Protein AF-A0A830FS09-F1 (afdb_monomer_lite)

pLDDT: mean 76.32, std 16.01, range [28.2, 95.38]

Sequence (200 aa):
MAQLFRLFLLKELHGWTHETALFTYLTHHVELCEQLGLETVPDQSTLWRTWHERFSTKLRETIQAAARMILIKAQDAGVAVPREPERQLPFHDDEQEESNPDNQAILDEAASITDHIGHVVFPAFSLNRGDSCEIHENAYWDLQTYLGLRERLAANEGARSFVYESNRDQTPLGHAHRDQIRDLSIEQIREMYRQAVLDC

Foldseek 3Di:
DQLLLVLVLVCLLQPPPALVVSLVVCVVCVVVCVVSVHPDRDDRVRNCCCVPPVDDPVSNLVSNVVSVVVVVVCVLVVHQGNYPVRDPPPPPPDDDDDPDPRVVVVVVVLVVVCVVLCVLQVVLDDLPDDPPDPDDPVLLVVLVSQQVVDPDDQQQRSQSVCVVVDPDPDHDHSVRSCVSVVPDDPVSVVRSVVRSVVVD

Radius of gyration: 21.14 Å; chains: 1; bounding box: 52×26×55 Å

Structure (mmCIF, N/CA/C/O backbone):
data_AF-A0A830FS09-F1
#
_entry.id   AF-A0A830FS09-F1
#
loop_
_atom_site.group_PDB
_atom_site.id
_atom_site.type_symbol
_atom_site.label_atom_id
_atom_site.label_alt_id
_atom_site.label_comp_id
_atom_site.label_asym_id
_atom_site.label_entity_id
_atom_site.label_seq_id
_atom_site.pdbx_PDB_ins_code
_atom_site.Cartn_x
_atom_site.Cartn_y
_atom_site.Cartn_z
_atom_site.occupancy
_atom_site.B_iso_or_equiv
_atom_site.auth_seq_id
_atom_site.auth_comp_id
_atom_site.auth_asym_id
_atom_site.auth_atom_id
_atom_site.pdbx_PDB_model_num
ATOM 1 N N . MET A 1 1 ? -12.409 -5.372 23.686 1.00 71.31 1 MET A N 1
ATOM 2 C CA . MET A 1 1 ? -11.407 -5.562 22.605 1.00 71.31 1 MET A CA 1
ATOM 3 C C . MET A 1 1 ? -12.063 -5.674 21.231 1.00 71.31 1 MET A C 1
ATOM 5 O O . MET A 1 1 ? -11.801 -4.812 20.408 1.00 71.31 1 MET A O 1
ATOM 9 N N . ALA A 1 2 ? -12.951 -6.648 20.984 1.00 83.19 2 ALA A N 1
ATOM 10 C CA . ALA A 1 2 ? -13.593 -6.824 19.670 1.00 83.19 2 ALA A CA 1
ATOM 11 C C . ALA A 1 2 ? -14.395 -5.596 19.179 1.00 83.19 2 ALA A C 1
ATOM 13 O O . ALA A 1 2 ? -14.324 -5.248 18.007 1.00 83.19 2 ALA A O 1
ATOM 14 N N . GLN A 1 3 ? -15.100 -4.900 20.075 1.00 87.50 3 GLN A N 1
ATOM 15 C CA . GLN A 1 3 ? -15.869 -3.690 19.743 1.00 87.50 3 GLN A CA 1
ATOM 16 C C . GLN A 1 3 ? -14.964 -2.543 19.269 1.00 87.50 3 GLN A C 1
ATOM 18 O O . GLN A 1 3 ? -15.202 -1.951 18.223 1.00 87.50 3 GLN A O 1
ATOM 23 N N . LEU A 1 4 ? -13.870 -2.286 19.998 1.00 87.38 4 LEU A N 1
ATOM 24 C CA . LEU A 1 4 ? -12.871 -1.278 19.627 1.00 87.38 4 LEU A CA 1
ATOM 25 C C . LEU A 1 4 ? -12.195 -1.635 18.298 1.00 87.38 4 LEU A C 1
ATOM 27 O O . LEU A 1 4 ? -11.998 -0.762 17.465 1.00 87.38 4 LEU A O 1
ATOM 31 N N . PHE A 1 5 ? -11.896 -2.915 18.058 1.00 89.19 5 PHE A N 1
ATOM 32 C CA . PHE A 1 5 ? -11.387 -3.357 16.757 1.00 89.19 5 PHE A CA 1
ATOM 33 C C . PHE A 1 5 ? -12.354 -2.997 15.619 1.00 89.19 5 PHE A C 1
ATOM 35 O O . PHE A 1 5 ? -11.927 -2.398 14.639 1.00 89.19 5 PHE A O 1
ATOM 42 N N . ARG A 1 6 ? -13.653 -3.298 15.761 1.00 91.00 6 ARG A N 1
ATOM 43 C CA . ARG A 1 6 ? -14.669 -2.973 14.743 1.00 91.00 6 ARG A CA 1
ATOM 44 C C . ARG A 1 6 ? -14.838 -1.465 14.535 1.00 91.00 6 ARG A C 1
ATOM 46 O O . ARG A 1 6 ? -14.972 -1.029 13.400 1.00 91.00 6 ARG A O 1
ATOM 53 N N . LEU A 1 7 ? -14.770 -0.675 15.607 1.00 91.25 7 LEU A N 1
ATOM 54 C CA . LEU A 1 7 ? -14.794 0.792 15.554 1.00 91.25 7 LEU A CA 1
ATOM 55 C C . LEU A 1 7 ? -13.649 1.361 14.714 1.00 91.25 7 LEU A C 1
ATOM 57 O O . LEU A 1 7 ? -13.860 2.192 13.834 1.00 91.25 7 LEU A O 1
ATOM 61 N N . PHE A 1 8 ? -12.428 0.901 14.975 1.00 91.50 8 PHE A N 1
ATOM 62 C CA . PHE A 1 8 ? -11.271 1.359 14.215 1.00 91.50 8 PHE A CA 1
ATOM 63 C C . PHE A 1 8 ? -11.226 0.760 12.808 1.00 91.50 8 PHE A C 1
ATOM 65 O O . PHE A 1 8 ? -10.739 1.420 11.900 1.00 91.50 8 PHE A O 1
ATOM 72 N N . LEU A 1 9 ? -11.800 -0.426 12.591 1.00 91.12 9 LEU A N 1
ATOM 73 C CA . LEU A 1 9 ? -12.013 -0.961 11.247 1.00 91.12 9 LEU A CA 1
ATOM 74 C C . LEU A 1 9 ? -12.951 -0.055 10.441 1.00 91.12 9 LEU A C 1
ATOM 76 O O . LEU A 1 9 ? -12.611 0.308 9.324 1.00 91.12 9 LEU A O 1
ATOM 80 N N . LEU A 1 10 ? -14.072 0.377 11.026 1.00 90.62 10 LEU A N 1
ATOM 81 C CA . LEU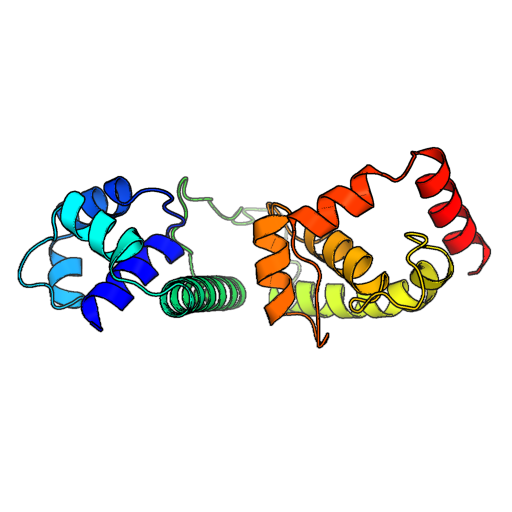 A 1 10 ? -14.992 1.336 10.410 1.00 90.62 10 LEU A CA 1
ATOM 82 C C . LEU A 1 10 ? -14.282 2.651 10.056 1.00 90.62 10 LEU A C 1
ATOM 84 O O . LEU A 1 10 ? -14.391 3.122 8.929 1.00 90.62 10 LEU A O 1
ATOM 88 N N . LYS A 1 11 ? -13.491 3.207 10.983 1.00 88.38 11 LYS A N 1
ATOM 89 C CA . LYS A 1 11 ? -12.688 4.414 10.722 1.00 88.38 11 LYS A CA 1
ATOM 90 C C . LYS A 1 11 ? -11.784 4.255 9.499 1.00 88.38 11 LYS A C 1
ATOM 92 O O . LYS A 1 11 ? -11.717 5.161 8.672 1.00 88.38 11 LYS A O 1
ATOM 97 N N . GLU A 1 12 ? -11.089 3.124 9.390 1.00 85.44 12 GLU A N 1
ATOM 98 C CA . GLU A 1 12 ? -10.202 2.857 8.256 1.00 85.44 12 GLU A CA 1
ATOM 99 C C . GLU A 1 12 ? -10.982 2.573 6.957 1.00 85.44 12 GLU A C 1
ATOM 101 O O . GLU A 1 12 ? -10.526 2.984 5.892 1.00 85.44 12 GLU A O 1
ATOM 106 N N . LEU A 1 13 ? -12.170 1.952 7.019 1.00 82.81 13 LEU A N 1
ATOM 107 C CA . LEU A 1 13 ? -13.045 1.747 5.853 1.00 82.81 13 LEU A CA 1
ATOM 108 C C . LEU A 1 13 ? -13.507 3.075 5.241 1.00 82.81 13 LEU A C 1
ATOM 110 O O . LEU A 1 13 ? -13.455 3.233 4.025 1.00 82.81 13 LEU A O 1
ATOM 114 N N . HIS A 1 14 ? -13.886 4.037 6.085 1.00 80.00 14 HIS A N 1
ATOM 115 C CA . HIS A 1 14 ? -14.278 5.380 5.651 1.00 80.00 14 HIS A CA 1
ATOM 116 C C . HIS A 1 14 ? -13.087 6.285 5.285 1.00 80.00 14 HIS A C 1
ATOM 118 O O . HIS A 1 14 ? -13.279 7.409 4.822 1.00 80.00 14 HIS A O 1
ATOM 124 N N . GLY A 1 15 ? -11.849 5.825 5.501 1.00 74.50 15 GLY A N 1
ATOM 125 C CA . GLY A 1 15 ? -10.644 6.613 5.239 1.00 74.50 15 GLY A CA 1
ATOM 126 C C . GLY A 1 15 ? -10.479 7.821 6.166 1.00 74.50 15 GLY A C 1
ATOM 127 O O . GLY A 1 15 ? -9.825 8.796 5.799 1.00 74.50 15 GLY A O 1
ATOM 128 N N . TRP A 1 16 ? -11.068 7.798 7.364 1.00 80.94 16 TRP A N 1
ATOM 129 C CA . TRP A 1 16 ? -10.990 8.933 8.279 1.00 80.94 16 TRP A CA 1
ATOM 130 C C . TRP A 1 16 ? -9.618 9.044 8.938 1.00 80.94 16 TRP A C 1
ATOM 132 O O . TRP A 1 16 ? -9.175 8.157 9.677 1.00 80.94 16 TRP A O 1
ATOM 142 N N . THR A 1 17 ? -8.977 10.196 8.750 1.00 71.06 17 THR A N 1
ATOM 143 C CA . THR A 1 17 ? -7.678 10.508 9.360 1.00 71.06 17 THR A CA 1
ATOM 144 C C . THR A 1 17 ? -7.781 10.732 10.867 1.00 71.06 17 THR A C 1
ATOM 146 O O . THR A 1 17 ? -6.887 10.325 11.605 1.00 71.06 17 THR A O 1
ATOM 149 N N . HIS A 1 18 ? -8.869 11.351 11.335 1.00 74.06 18 HIS A N 1
ATOM 150 C CA . HIS A 1 18 ? -9.017 11.802 12.721 1.00 74.06 18 HIS A CA 1
ATOM 151 C C . HIS A 1 18 ? -10.169 11.106 13.444 1.00 74.06 18 HIS A C 1
ATOM 153 O O . HIS A 1 18 ? -11.242 10.891 12.877 1.00 74.06 18 HIS A O 1
ATOM 159 N N . GLU A 1 19 ? -9.980 10.836 14.736 1.00 83.88 19 GLU A N 1
ATOM 160 C CA . GLU A 1 19 ? -10.992 10.234 15.614 1.00 83.88 19 GLU A CA 1
ATOM 161 C C . GLU A 1 19 ? -12.233 11.119 15.765 1.00 83.88 19 GLU A C 1
ATOM 163 O O . GLU A 1 19 ? -13.301 10.614 16.093 1.00 83.88 19 GLU A O 1
ATOM 168 N N . THR A 1 20 ? -12.123 12.420 15.482 1.00 82.62 20 THR A N 1
ATOM 169 C CA . THR A 1 20 ? -13.258 13.352 15.453 1.00 82.62 20 THR A CA 1
ATOM 170 C C . THR A 1 20 ? -14.327 12.917 14.455 1.00 82.62 20 THR A C 1
ATOM 172 O O . THR A 1 20 ? -15.512 13.001 14.765 1.00 82.62 20 THR A O 1
ATOM 175 N N . ALA A 1 21 ? -13.926 12.435 13.273 1.00 83.50 21 ALA A N 1
ATOM 176 C CA . ALA A 1 21 ? -14.867 11.979 12.253 1.00 83.50 21 ALA A CA 1
ATOM 177 C C . ALA A 1 21 ? -15.578 10.696 12.706 1.00 83.50 21 ALA A C 1
ATOM 179 O O . ALA A 1 21 ? -16.800 10.620 12.638 1.00 83.50 21 ALA A O 1
ATOM 180 N N . LEU A 1 22 ? -14.828 9.754 13.294 1.00 88.25 22 LEU A N 1
ATOM 181 C CA . LEU A 1 22 ? -15.388 8.540 13.894 1.00 88.25 22 LEU A CA 1
ATOM 182 C C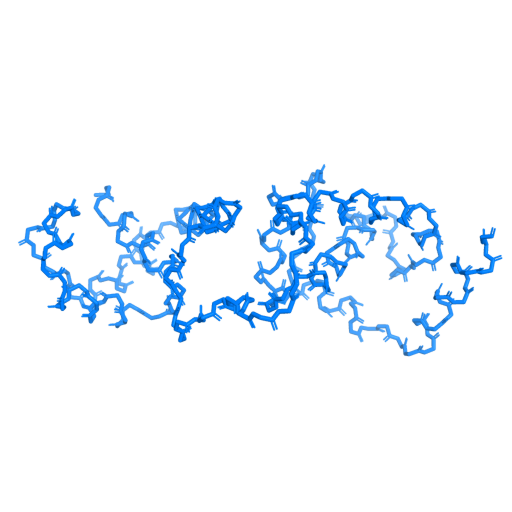 . LEU A 1 22 ? -16.375 8.872 15.023 1.00 88.25 22 LEU A C 1
ATOM 184 O O . LEU A 1 22 ? -17.481 8.344 15.044 1.00 88.25 22 LEU A O 1
ATOM 188 N N . PHE A 1 23 ? -15.998 9.763 15.941 1.00 87.75 23 PHE A N 1
ATOM 189 C CA . PHE A 1 23 ? -16.870 10.209 17.028 1.00 87.75 23 PHE A CA 1
ATOM 190 C C . PHE A 1 23 ? -18.157 10.840 16.489 1.00 87.75 23 PHE A C 1
ATOM 192 O O . PHE A 1 23 ? -19.252 10.426 16.862 1.00 87.75 23 PHE A O 1
ATOM 199 N N . THR A 1 24 ? -18.022 11.795 15.565 1.00 87.62 24 THR A N 1
ATOM 200 C CA . THR A 1 24 ? -19.160 12.490 14.951 1.00 87.62 24 THR A CA 1
ATOM 201 C C . THR A 1 24 ? -20.094 11.490 14.277 1.00 87.62 24 THR A C 1
ATOM 203 O O . THR A 1 24 ? -21.301 11.530 14.502 1.00 87.62 24 THR A O 1
ATOM 206 N N . TYR A 1 25 ? -19.555 10.536 13.523 1.00 87.44 25 TYR A N 1
ATOM 207 C CA . TYR A 1 25 ? -20.352 9.512 12.861 1.00 87.44 25 TYR A CA 1
ATOM 208 C C . TYR A 1 25 ? -21.144 8.652 13.857 1.00 87.44 25 TYR A C 1
ATOM 210 O O . TYR A 1 25 ? -22.355 8.498 13.719 1.00 87.44 25 TYR A O 1
ATOM 218 N N . LEU A 1 26 ? -20.506 8.173 14.927 1.00 88.88 26 LEU A N 1
ATOM 219 C CA . LEU A 1 26 ? -21.180 7.369 15.955 1.00 88.88 26 LEU A CA 1
ATOM 220 C C . LEU A 1 26 ? -22.291 8.143 16.672 1.00 88.88 26 LEU A C 1
ATOM 222 O O . LEU A 1 26 ? -23.330 7.568 16.982 1.00 88.88 26 LEU A O 1
ATOM 226 N N . THR A 1 27 ? -22.104 9.447 16.900 1.00 87.12 27 THR A N 1
ATOM 227 C CA . THR A 1 27 ? -23.147 10.279 17.524 1.00 87.12 27 THR A CA 1
ATOM 228 C C . THR A 1 27 ? -24.382 10.467 16.642 1.00 87.12 27 THR A C 1
ATOM 230 O O . THR A 1 27 ? -25.476 10.622 17.178 1.00 87.12 27 THR A O 1
ATOM 233 N N . HIS A 1 28 ? -24.233 10.414 15.315 1.00 87.25 28 HIS A N 1
ATOM 234 C CA . HIS A 1 28 ? -25.354 10.510 14.373 1.00 87.25 28 HIS A CA 1
ATOM 235 C C . HIS A 1 28 ? -25.984 9.142 14.049 1.00 87.25 28 HIS A C 1
ATOM 237 O O . HIS A 1 28 ? -27.118 9.096 13.578 1.00 87.25 28 HIS A O 1
ATOM 243 N N . HIS A 1 29 ? -25.292 8.033 14.338 1.00 87.38 29 HIS A N 1
ATOM 244 C CA . HIS A 1 29 ? -25.731 6.668 14.029 1.00 87.38 29 HIS A CA 1
ATOM 245 C C . HIS A 1 29 ? -25.802 5.788 15.288 1.00 87.38 29 HIS A C 1
ATOM 247 O O . HIS A 1 29 ? -25.008 4.865 15.484 1.00 87.38 29 HIS A O 1
ATOM 253 N N . VAL A 1 30 ? -26.790 6.054 16.147 1.00 81.56 30 VAL A N 1
ATOM 254 C CA . VAL A 1 30 ? -26.991 5.313 17.410 1.00 81.56 30 VAL A CA 1
ATOM 255 C C . VAL A 1 30 ? -27.296 3.827 17.164 1.00 81.56 30 VAL A C 1
ATOM 257 O O . VAL A 1 30 ? -26.769 2.972 17.870 1.00 81.56 30 VAL A O 1
ATOM 260 N N . GLU A 1 31 ? -28.041 3.499 16.106 1.00 84.50 31 GLU A N 1
ATOM 261 C CA . GLU A 1 31 ? -28.339 2.111 15.705 1.00 84.50 31 GLU A CA 1
ATOM 262 C C . GLU A 1 31 ? -27.065 1.305 15.403 1.00 84.50 31 GLU A C 1
ATOM 264 O O . GLU A 1 31 ? -26.949 0.127 15.746 1.00 84.50 31 GLU A O 1
ATOM 269 N N . LEU A 1 32 ? -26.060 1.953 14.808 1.00 84.31 32 LEU A N 1
ATOM 270 C CA . LEU A 1 32 ? -24.773 1.324 14.533 1.00 84.31 32 LEU A CA 1
ATOM 271 C C . LEU A 1 32 ? -24.015 1.028 15.832 1.00 84.31 32 LEU A C 1
ATOM 273 O O . LEU A 1 32 ? -23.329 0.012 15.930 1.00 84.31 32 LEU A O 1
ATOM 277 N N . CYS A 1 33 ? -24.152 1.882 16.847 1.00 84.69 33 CYS A N 1
ATOM 278 C CA . CYS A 1 33 ? -23.552 1.640 18.156 1.00 84.69 33 CYS A CA 1
ATOM 279 C C . CYS A 1 33 ? -24.133 0.374 18.799 1.00 84.69 33 CYS A C 1
ATOM 281 O O . CYS A 1 33 ? -23.367 -0.441 19.315 1.00 84.69 33 CYS A O 1
ATOM 283 N N . GLU A 1 34 ? -25.445 0.155 18.678 1.00 83.44 34 GLU A N 1
ATOM 284 C CA . GLU A 1 34 ? -26.105 -1.071 19.145 1.00 83.44 34 GLU A CA 1
ATOM 285 C C . GLU A 1 34 ? -25.629 -2.311 18.373 1.00 83.44 34 GLU A C 1
ATOM 287 O O . GLU A 1 34 ? -25.253 -3.311 18.987 1.00 83.44 34 GLU A O 1
ATOM 292 N N . GLN A 1 35 ? -25.543 -2.237 17.038 1.00 85.00 35 GLN A N 1
ATOM 293 C CA . GLN A 1 35 ? -25.020 -3.333 16.202 1.00 85.00 35 GLN A CA 1
ATOM 294 C C . GLN A 1 35 ? -23.556 -3.674 16.516 1.00 85.00 35 GLN A C 1
ATOM 296 O O . GLN A 1 35 ? -23.133 -4.834 16.454 1.00 85.00 35 GLN A O 1
ATOM 301 N N . LEU A 1 36 ? -22.766 -2.665 16.880 1.00 84.62 36 LEU A N 1
ATOM 302 C CA . LEU A 1 36 ? -21.386 -2.830 17.325 1.00 84.62 36 LEU A CA 1
ATOM 303 C C . LEU A 1 36 ? -21.287 -3.307 18.782 1.00 84.62 36 LEU A C 1
ATOM 305 O O . LEU A 1 36 ? -20.193 -3.683 19.211 1.00 84.62 36 LEU A O 1
ATOM 309 N N . GLY A 1 37 ? -22.404 -3.352 19.514 1.00 83.94 37 GLY A N 1
ATOM 310 C CA . GLY A 1 37 ? -22.503 -3.781 20.908 1.00 83.94 37 GLY A CA 1
ATOM 311 C C . GLY A 1 37 ? -21.977 -2.753 21.909 1.00 83.94 37 GLY A C 1
ATOM 312 O O . GLY A 1 37 ? -21.530 -3.142 22.984 1.00 83.94 37 GLY A O 1
ATOM 313 N N . LEU A 1 38 ? -21.943 -1.470 21.553 1.00 83.62 38 LEU A N 1
ATOM 314 C CA . LEU A 1 38 ? -21.484 -0.397 22.432 1.00 83.62 38 LEU A CA 1
ATOM 315 C C . LEU A 1 38 ? -22.608 0.016 23.387 1.00 83.62 38 LEU A C 1
ATOM 317 O O . LEU A 1 38 ? -23.676 0.418 22.945 1.00 83.62 38 LEU A O 1
ATOM 321 N N . GLU A 1 39 ? -22.344 -0.029 24.694 1.00 80.38 39 GLU A N 1
ATOM 322 C CA . GLU A 1 39 ? -23.281 0.482 25.708 1.00 80.38 39 GLU A CA 1
ATOM 323 C C . GLU A 1 39 ? -23.381 2.014 25.673 1.00 80.38 39 GLU A C 1
ATOM 325 O O . GLU A 1 39 ? -24.427 2.588 25.958 1.00 80.38 39 GLU A O 1
ATOM 330 N N . THR A 1 40 ? -22.278 2.686 25.332 1.00 83.25 40 THR A N 1
ATOM 331 C CA . THR A 1 40 ? -22.180 4.146 25.222 1.00 83.25 40 THR A CA 1
ATOM 332 C C . THR A 1 40 ? -21.200 4.531 24.116 1.00 83.25 40 THR A C 1
ATOM 334 O O . THR A 1 40 ? -20.256 3.790 23.825 1.00 83.25 40 THR A O 1
ATOM 337 N N . VAL A 1 41 ? -21.410 5.697 23.496 1.00 85.31 41 VAL A N 1
ATOM 338 C CA . VAL A 1 41 ? -20.485 6.246 22.494 1.00 85.31 41 VAL A CA 1
ATOM 339 C C . VAL A 1 41 ? -19.192 6.682 23.197 1.00 85.31 41 VAL A C 1
ATOM 341 O O . VAL A 1 41 ? -19.254 7.550 24.071 1.00 85.31 41 VAL A O 1
ATOM 344 N N . PRO A 1 42 ? -18.017 6.122 22.843 1.00 86.81 42 PRO A N 1
ATOM 345 C CA . PRO A 1 42 ? -16.751 6.554 23.424 1.00 86.81 42 PRO A CA 1
ATOM 346 C C . PRO A 1 42 ? -16.455 8.005 23.048 1.00 86.81 42 PRO A C 1
ATOM 348 O O . PRO A 1 42 ? -16.589 8.377 21.883 1.00 86.81 42 PRO A O 1
ATOM 351 N N . ASP A 1 43 ? -16.001 8.815 24.005 1.00 87.69 43 ASP A N 1
ATOM 352 C CA . ASP A 1 43 ? -15.586 10.183 23.701 1.00 87.69 43 ASP A CA 1
ATOM 353 C C . ASP A 1 43 ? -14.326 10.226 22.811 1.00 87.69 43 ASP A C 1
ATOM 355 O O . ASP A 1 43 ? -13.557 9.262 22.697 1.00 87.69 43 ASP A O 1
ATOM 359 N N . GLN A 1 44 ? -14.093 11.379 22.180 1.00 88.06 44 GLN A N 1
ATOM 360 C CA . GLN A 1 44 ? -12.957 11.581 21.279 1.00 88.06 44 GLN A CA 1
ATOM 361 C C . GLN A 1 44 ? -11.605 11.293 21.958 1.00 88.06 44 GLN A C 1
ATOM 363 O O . GLN A 1 44 ? -10.705 10.728 21.335 1.00 88.06 44 GLN A O 1
ATOM 368 N N . SER A 1 45 ? -11.456 11.639 23.241 1.00 89.06 45 SER A N 1
ATOM 369 C CA . SER A 1 45 ? -10.210 11.422 23.987 1.00 89.06 45 SER A CA 1
ATOM 370 C C . SER A 1 45 ? -9.929 9.934 24.221 1.00 89.06 45 SER A C 1
ATOM 372 O O . SER A 1 45 ? -8.783 9.482 24.159 1.00 89.06 45 SER A O 1
ATOM 374 N N . THR A 1 46 ? -10.987 9.154 24.423 1.00 91.25 46 THR A N 1
ATOM 375 C CA . THR A 1 46 ? -10.959 7.709 24.623 1.00 91.25 46 THR A CA 1
ATOM 376 C C . THR A 1 46 ? -10.590 7.003 23.330 1.00 91.25 46 THR A C 1
ATOM 378 O O . THR A 1 46 ? -9.745 6.102 23.352 1.00 91.25 46 THR A O 1
ATOM 381 N N . LEU A 1 47 ? -11.161 7.431 22.200 1.00 91.19 47 LEU A N 1
ATOM 382 C CA . LEU A 1 47 ? -10.774 6.935 20.879 1.00 91.19 47 LEU A CA 1
ATOM 383 C C . LEU A 1 47 ? -9.295 7.230 20.608 1.00 91.19 47 LEU A C 1
ATOM 385 O O . LEU A 1 47 ? -8.533 6.311 20.302 1.00 91.19 47 LEU A O 1
ATOM 389 N N . TRP A 1 48 ? -8.862 8.472 20.829 1.00 91.44 48 TRP A N 1
ATOM 390 C CA . TRP A 1 48 ? -7.480 8.876 20.584 1.00 91.44 48 TRP A CA 1
ATOM 391 C C . TRP A 1 48 ? -6.482 8.061 21.417 1.00 91.44 48 TRP A C 1
ATOM 393 O O . TRP A 1 48 ? -5.569 7.448 20.864 1.00 91.44 48 TRP A O 1
ATOM 403 N N . ARG A 1 49 ? -6.689 7.954 22.739 1.00 91.31 49 ARG A N 1
ATOM 404 C CA . ARG A 1 49 ? -5.814 7.150 23.616 1.00 91.31 49 ARG A CA 1
ATOM 405 C C . ARG A 1 49 ? -5.830 5.675 23.242 1.00 91.31 49 ARG A C 1
ATOM 407 O O . ARG A 1 49 ? -4.805 4.999 23.304 1.00 91.31 49 ARG A O 1
ATOM 414 N N . THR A 1 50 ? -6.987 5.154 22.839 1.00 91.81 50 THR A N 1
ATOM 415 C CA . THR A 1 50 ? -7.088 3.757 22.413 1.00 91.81 50 THR A CA 1
ATOM 416 C C . THR A 1 50 ? -6.218 3.498 21.190 1.00 91.81 50 THR A C 1
ATOM 418 O O . THR A 1 50 ? -5.432 2.552 21.200 1.00 91.81 50 THR A O 1
ATOM 421 N N . TRP A 1 51 ? -6.305 4.353 20.174 1.00 90.88 51 TRP A N 1
ATOM 422 C CA . TRP A 1 51 ? -5.539 4.195 18.943 1.00 90.88 51 TRP A CA 1
ATOM 423 C C . TRP A 1 51 ? -4.045 4.482 19.119 1.00 90.88 51 TRP A C 1
ATOM 425 O O . TRP A 1 51 ? -3.202 3.734 18.624 1.00 90.88 51 TRP A O 1
ATOM 435 N N . HIS A 1 52 ? -3.696 5.560 19.818 1.00 87.56 52 HIS A N 1
ATOM 436 C CA . HIS A 1 52 ? -2.317 6.037 19.884 1.00 87.56 52 HIS A CA 1
ATOM 437 C C . HIS A 1 52 ? -1.498 5.425 21.021 1.00 87.56 52 HIS A C 1
ATOM 439 O O . HIS A 1 52 ? -0.296 5.236 20.842 1.00 87.56 52 HIS A O 1
ATOM 445 N N . GLU A 1 53 ? -2.124 5.093 22.152 1.00 90.06 53 GLU A N 1
ATOM 446 C CA . GLU A 1 53 ? -1.413 4.634 23.353 1.00 90.06 53 GLU A CA 1
ATOM 447 C C . GLU A 1 53 ? -1.658 3.155 23.667 1.00 90.06 53 GLU A C 1
ATOM 449 O O . GLU A 1 53 ? -0.744 2.461 24.110 1.00 90.06 53 GLU A O 1
ATOM 454 N N . ARG A 1 54 ? -2.884 2.651 23.463 1.00 91.25 54 ARG A N 1
ATOM 455 C CA . ARG A 1 54 ? -3.251 1.280 23.872 1.00 91.25 54 ARG A CA 1
ATOM 456 C C . ARG A 1 54 ? -3.073 0.246 22.771 1.00 91.25 54 ARG A C 1
ATOM 458 O O . ARG A 1 54 ? -2.718 -0.896 23.057 1.00 91.25 54 ARG A O 1
ATOM 465 N N . PHE A 1 55 ? -3.370 0.600 21.526 1.00 91.69 55 PHE A N 1
ATOM 466 C CA . PHE A 1 55 ? -3.226 -0.322 20.409 1.00 91.69 55 PHE A CA 1
ATOM 467 C C . PHE A 1 55 ? -1.757 -0.478 20.040 1.00 91.69 55 PHE A C 1
ATOM 469 O O . PHE A 1 55 ? -1.054 0.486 19.741 1.00 91.69 55 PHE A O 1
ATOM 476 N N . SER A 1 56 ? -1.301 -1.730 20.014 1.00 90.50 56 SER A N 1
ATOM 477 C CA . SER A 1 56 ? 0.026 -2.040 19.501 1.00 90.50 56 SER A CA 1
ATOM 478 C C . SER A 1 56 ? 0.114 -1.690 18.016 1.00 90.50 56 SER A C 1
ATOM 480 O O . SER A 1 56 ? -0.879 -1.712 17.284 1.00 90.50 56 SER A O 1
ATOM 482 N N . THR A 1 57 ? 1.327 -1.409 17.543 1.00 79.56 57 THR A N 1
ATOM 483 C CA . THR A 1 57 ? 1.583 -1.166 16.117 1.00 79.56 57 THR A CA 1
ATOM 484 C C . THR A 1 57 ? 1.063 -2.311 15.249 1.00 79.56 57 THR A C 1
ATOM 486 O O . THR A 1 57 ? 0.300 -2.056 14.324 1.00 79.56 57 THR A O 1
ATOM 489 N N . LYS A 1 58 ? 1.318 -3.564 15.649 1.00 78.12 58 LYS A N 1
ATOM 490 C CA . LYS A 1 58 ? 0.807 -4.759 14.962 1.00 78.12 58 LYS A CA 1
ATOM 491 C C . LYS A 1 58 ? -0.721 -4.786 14.857 1.00 78.12 58 LYS A C 1
ATOM 493 O O . LYS A 1 58 ? -1.263 -5.175 13.826 1.00 78.12 58 LYS A O 1
ATOM 498 N N . LEU A 1 59 ? -1.437 -4.379 15.909 1.00 84.88 59 LEU A N 1
ATOM 499 C CA . LEU A 1 59 ? -2.900 -4.346 15.883 1.00 84.88 59 LEU A CA 1
ATOM 500 C C . LEU A 1 59 ? -3.420 -3.268 14.925 1.00 84.88 59 LEU A C 1
ATOM 502 O O . LEU A 1 59 ? -4.343 -3.537 14.160 1.00 84.88 59 LEU A O 1
ATOM 506 N N . ARG A 1 60 ? -2.805 -2.079 14.918 1.00 83.94 60 ARG A N 1
ATOM 507 C CA . ARG A 1 60 ? -3.155 -1.003 13.974 1.00 83.94 60 ARG A CA 1
ATOM 508 C C . ARG A 1 60 ? -2.920 -1.421 12.528 1.00 83.94 60 ARG A C 1
ATOM 510 O O . ARG A 1 60 ? -3.798 -1.231 11.695 1.00 83.94 60 ARG A O 1
ATOM 517 N N . GLU A 1 61 ? -1.779 -2.043 12.248 1.00 74.25 61 GLU A N 1
ATOM 518 C CA . GLU A 1 61 ? -1.457 -2.585 10.923 1.00 74.25 61 GLU A CA 1
ATOM 519 C C . GLU A 1 61 ? -2.462 -3.656 10.496 1.00 74.25 61 GLU A C 1
ATOM 521 O O . GLU A 1 61 ? -2.928 -3.642 9.361 1.00 74.25 61 GLU A O 1
ATOM 526 N N . THR A 1 62 ? -2.870 -4.531 11.420 1.00 80.62 62 THR A N 1
ATOM 527 C CA . THR A 1 62 ? -3.884 -5.561 11.147 1.00 80.62 62 THR A CA 1
ATOM 528 C C . THR A 1 62 ? -5.238 -4.942 10.798 1.00 80.62 62 THR A C 1
ATOM 530 O O . THR A 1 62 ? -5.886 -5.378 9.851 1.00 80.62 62 THR A O 1
ATOM 533 N N . ILE A 1 63 ? -5.666 -3.911 11.533 1.00 85.12 63 ILE A N 1
ATOM 534 C CA . ILE A 1 63 ? -6.921 -3.193 11.260 1.00 85.12 63 ILE A CA 1
ATOM 535 C C . ILE A 1 63 ? -6.863 -2.517 9.885 1.00 85.12 63 ILE A C 1
ATOM 537 O O . ILE A 1 63 ? -7.800 -2.643 9.100 1.00 85.12 63 ILE A O 1
ATOM 541 N N . GLN A 1 64 ? -5.747 -1.859 9.566 1.00 80.19 64 GLN A N 1
ATOM 542 C CA . GLN A 1 64 ? -5.535 -1.221 8.266 1.00 80.19 64 GLN A CA 1
ATOM 543 C C . GLN A 1 64 ? -5.544 -2.232 7.114 1.00 80.19 64 GLN A C 1
ATOM 545 O O . GLN A 1 64 ? -6.164 -1.981 6.083 1.00 80.19 64 GLN A O 1
ATOM 550 N N . ALA A 1 65 ? -4.881 -3.378 7.285 1.00 70.88 65 ALA A N 1
ATOM 551 C CA . ALA A 1 65 ? -4.854 -4.450 6.294 1.00 70.88 65 ALA A CA 1
ATOM 552 C C . ALA A 1 65 ? -6.249 -5.041 6.061 1.00 70.88 65 ALA A C 1
ATOM 554 O O . ALA A 1 65 ? -6.674 -5.197 4.917 1.00 70.88 65 ALA A O 1
ATOM 555 N N . ALA A 1 66 ? -6.988 -5.306 7.142 1.00 78.75 66 ALA A N 1
ATOM 556 C CA . ALA A 1 66 ? -8.351 -5.815 7.069 1.00 78.75 66 ALA A CA 1
ATOM 557 C C . ALA A 1 66 ? -9.292 -4.828 6.361 1.00 78.75 66 ALA A C 1
ATOM 559 O O . ALA A 1 66 ? -10.043 -5.241 5.481 1.00 78.75 66 ALA A O 1
ATOM 560 N N . ALA A 1 67 ? -9.220 -3.531 6.688 1.00 80.75 67 ALA A N 1
ATOM 561 C CA . ALA A 1 67 ? -10.016 -2.508 6.012 1.00 80.75 67 ALA A CA 1
ATOM 562 C C . ALA A 1 67 ? -9.720 -2.487 4.509 1.00 80.75 67 ALA A C 1
ATOM 564 O O . ALA A 1 67 ? -10.643 -2.565 3.707 1.00 80.75 67 ALA A O 1
ATOM 565 N N . ARG A 1 68 ? -8.442 -2.470 4.109 1.00 66.38 68 ARG A N 1
ATOM 566 C CA . ARG A 1 68 ? -8.066 -2.482 2.686 1.00 66.38 68 ARG A CA 1
ATOM 567 C C . ARG A 1 68 ? -8.553 -3.727 1.956 1.00 66.38 68 ARG A C 1
ATOM 569 O O . ARG A 1 68 ? -9.115 -3.590 0.877 1.00 66.38 68 ARG A O 1
ATOM 576 N N . MET A 1 69 ? -8.398 -4.907 2.555 1.00 71.81 69 MET A N 1
ATOM 577 C CA . MET A 1 69 ? -8.891 -6.160 1.978 1.00 71.81 69 MET A CA 1
ATOM 578 C C . MET A 1 69 ? -10.403 -6.106 1.728 1.00 71.81 69 MET A C 1
ATOM 580 O O . MET A 1 69 ? -10.865 -6.496 0.661 1.00 71.81 69 MET A O 1
ATOM 584 N N . ILE A 1 70 ? -11.170 -5.580 2.688 1.00 80.06 70 ILE A N 1
ATOM 585 C CA . ILE A 1 70 ? -12.620 -5.405 2.539 1.00 80.06 70 ILE A CA 1
ATOM 586 C C . ILE A 1 70 ? -12.935 -4.423 1.407 1.00 80.06 70 ILE A C 1
ATOM 588 O O . ILE A 1 70 ? -13.817 -4.706 0.607 1.00 80.06 70 ILE A O 1
ATOM 592 N N . LEU A 1 71 ? -12.218 -3.299 1.311 1.00 71.12 71 LEU A N 1
ATOM 593 C CA . LEU A 1 71 ? -12.439 -2.297 0.261 1.00 71.12 71 LEU A CA 1
ATOM 594 C C . LEU A 1 71 ? -12.151 -2.856 -1.138 1.00 71.12 71 LEU A C 1
ATOM 596 O O . LEU A 1 71 ? -12.927 -2.592 -2.050 1.00 71.12 71 LEU A O 1
ATOM 600 N N . ILE A 1 72 ? -11.078 -3.639 -1.289 1.00 60.62 72 ILE A N 1
ATOM 601 C CA . ILE A 1 72 ? -10.744 -4.330 -2.544 1.00 60.62 72 ILE A CA 1
ATOM 602 C C . ILE A 1 72 ? -11.858 -5.318 -2.886 1.00 60.62 72 ILE A C 1
ATOM 604 O O . ILE A 1 72 ? -12.482 -5.200 -3.929 1.00 60.62 72 ILE A O 1
ATOM 608 N N . LYS A 1 73 ? -12.211 -6.214 -1.958 1.00 67.94 73 LYS A N 1
ATOM 609 C CA . LYS A 1 73 ? -13.254 -7.225 -2.193 1.00 67.94 73 LYS A CA 1
ATOM 610 C C . LYS A 1 73 ? -14.632 -6.620 -2.467 1.00 67.94 73 LYS A C 1
ATOM 612 O O . LYS A 1 73 ? -15.399 -7.192 -3.232 1.00 67.94 73 LYS A O 1
ATOM 617 N N . ALA A 1 74 ? -14.955 -5.482 -1.854 1.00 70.25 74 ALA A N 1
ATOM 618 C CA . ALA A 1 74 ? -16.179 -4.741 -2.135 1.00 70.25 74 ALA A CA 1
ATOM 619 C C . ALA A 1 74 ? -16.151 -4.127 -3.540 1.00 70.25 74 ALA A C 1
ATOM 621 O O . ALA A 1 74 ? -17.143 -4.224 -4.255 1.00 70.25 74 ALA A O 1
ATOM 622 N N . GLN A 1 75 ? -15.017 -3.554 -3.949 1.00 61.44 75 GLN A N 1
ATOM 623 C CA . GLN A 1 75 ? -14.830 -3.018 -5.295 1.00 61.44 75 GLN A CA 1
ATOM 624 C C . GLN A 1 75 ? -14.905 -4.116 -6.366 1.00 61.44 75 GLN A C 1
ATOM 626 O O . GLN A 1 75 ? -15.633 -3.933 -7.340 1.00 61.44 75 GLN A O 1
ATOM 631 N N . ASP A 1 76 ? -14.236 -5.254 -6.154 1.00 54.12 76 ASP A N 1
ATOM 632 C CA . ASP A 1 76 ? -14.294 -6.430 -7.038 1.00 54.12 76 ASP A CA 1
ATOM 633 C C . ASP A 1 76 ? -15.742 -6.934 -7.186 1.00 54.12 76 ASP A C 1
ATOM 635 O O . ASP A 1 76 ? -16.163 -7.354 -8.254 1.00 54.12 76 ASP A O 1
ATOM 639 N N . ALA A 1 77 ? -16.535 -6.860 -6.113 1.00 66.50 77 ALA A N 1
ATOM 640 C CA . ALA A 1 77 ? -17.931 -7.290 -6.103 1.00 66.50 77 ALA A CA 1
ATOM 641 C C . ALA A 1 77 ? -18.933 -6.208 -6.560 1.00 66.50 77 ALA A C 1
ATOM 643 O O . ALA A 1 77 ? -20.142 -6.430 -6.473 1.00 66.50 77 ALA A O 1
ATOM 644 N N . GLY A 1 78 ? -18.471 -5.023 -6.981 1.00 66.81 78 GLY A N 1
ATOM 645 C CA . GLY A 1 78 ? -19.343 -3.904 -7.362 1.00 66.81 78 GLY A CA 1
ATOM 646 C C . GLY A 1 78 ? -20.182 -3.327 -6.211 1.00 66.81 78 GLY A C 1
ATOM 647 O O . GLY A 1 78 ? -21.199 -2.674 -6.444 1.00 66.81 78 GLY A O 1
ATOM 648 N N . VAL A 1 79 ? -19.789 -3.565 -4.958 1.00 74.12 79 VAL A N 1
ATOM 649 C CA . VAL A 1 79 ? -20.471 -3.052 -3.764 1.00 74.12 79 VAL A CA 1
ATOM 650 C C . VAL A 1 79 ? -20.025 -1.616 -3.502 1.00 74.12 79 VAL A C 1
ATOM 652 O O . VAL A 1 79 ? -18.832 -1.320 -3.457 1.00 74.12 79 VAL A O 1
ATOM 655 N N . ALA A 1 80 ? -20.990 -0.718 -3.284 1.00 72.25 80 ALA A N 1
ATOM 656 C CA . ALA A 1 80 ? -20.713 0.676 -2.960 1.00 72.25 80 ALA A CA 1
ATOM 657 C C . ALA A 1 80 ? -19.832 0.790 -1.706 1.00 72.25 80 ALA A C 1
ATOM 659 O O . ALA A 1 80 ? -20.123 0.217 -0.654 1.00 72.25 80 ALA A O 1
ATOM 660 N N . VAL A 1 81 ? -18.749 1.556 -1.828 1.00 68.44 81 VAL A N 1
ATOM 661 C CA . VAL A 1 81 ? -17.757 1.734 -0.770 1.00 68.44 81 VAL A CA 1
ATOM 662 C C . VAL A 1 81 ? -17.943 3.105 -0.113 1.00 68.44 81 VAL A C 1
ATOM 664 O O . VAL A 1 81 ? -17.953 4.111 -0.824 1.00 68.44 81 VAL A O 1
ATOM 667 N N . PRO A 1 82 ? -18.024 3.186 1.226 1.00 61.44 82 PRO A N 1
ATOM 668 C CA . PRO A 1 82 ? -18.158 4.456 1.926 1.00 61.44 82 PRO A CA 1
ATOM 669 C C . PRO A 1 82 ? -16.843 5.246 1.862 1.00 61.44 82 PRO A C 1
ATOM 671 O O . PRO A 1 82 ? -15.907 4.988 2.611 1.00 61.44 82 PRO A O 1
ATOM 674 N N . ARG A 1 83 ? -16.748 6.219 0.956 1.00 56.44 83 ARG A N 1
ATOM 675 C CA . ARG A 1 83 ? -15.665 7.216 0.914 1.00 56.44 83 ARG A CA 1
ATOM 676 C C . ARG A 1 83 ? -16.287 8.589 0.726 1.00 56.44 83 ARG A C 1
ATOM 678 O O . ARG A 1 83 ? -17.146 8.729 -0.132 1.00 56.44 83 ARG A O 1
ATOM 685 N N . GLU A 1 84 ? -15.841 9.580 1.500 1.00 47.66 84 GLU A N 1
ATOM 686 C CA . GLU A 1 84 ? -16.252 10.980 1.336 1.00 47.66 84 GLU A CA 1
ATOM 687 C C . GLU A 1 84 ? -15.199 11.801 0.557 1.00 47.66 84 GLU A C 1
ATOM 689 O O . GLU A 1 84 ? -14.004 11.689 0.847 1.00 47.66 84 GLU A O 1
ATOM 694 N N . PRO A 1 85 ? -15.609 12.658 -0.404 1.00 44.44 85 PRO A N 1
ATOM 695 C CA . PRO A 1 85 ? -16.972 12.756 -0.926 1.00 44.44 85 PRO A CA 1
ATOM 696 C C . PRO A 1 85 ? -17.372 11.438 -1.590 1.00 44.44 85 PRO A C 1
ATOM 698 O O . PRO A 1 85 ? -16.508 10.781 -2.181 1.00 44.44 85 PRO A O 1
ATOM 701 N N . GLU A 1 86 ? -18.657 11.075 -1.471 1.00 37.91 86 GLU A N 1
ATOM 702 C CA . GLU A 1 86 ? -19.236 9.952 -2.207 1.00 37.91 86 GLU A CA 1
ATOM 703 C C . GLU A 1 86 ? -18.844 10.133 -3.662 1.00 37.91 86 GLU A C 1
ATOM 7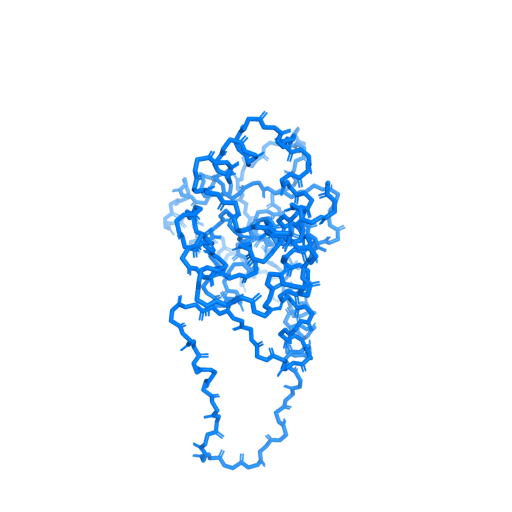05 O O . GLU A 1 86 ? -19.329 11.024 -4.364 1.00 37.91 86 GLU A O 1
ATOM 710 N N . ARG A 1 87 ? -17.892 9.326 -4.120 1.00 34.66 87 ARG A N 1
ATOM 711 C CA . ARG A 1 87 ? -17.694 9.230 -5.546 1.00 34.66 87 ARG A CA 1
ATOM 712 C C . ARG A 1 87 ? -18.860 8.419 -6.030 1.00 34.66 87 ARG A C 1
ATOM 714 O O . ARG A 1 87 ? -18.890 7.206 -5.847 1.00 34.66 87 ARG A O 1
ATOM 721 N N . GLN A 1 88 ? -19.785 9.115 -6.678 1.00 28.20 88 GLN A N 1
ATOM 722 C CA . GLN A 1 88 ? -20.450 8.532 -7.819 1.00 28.20 88 GLN A CA 1
ATOM 723 C C . GLN A 1 88 ? -19.335 7.876 -8.637 1.00 28.20 88 GLN A C 1
ATOM 725 O O . GLN A 1 88 ? -18.473 8.549 -9.209 1.00 28.20 88 GLN A O 1
ATOM 730 N N . LEU A 1 89 ? -19.301 6.541 -8.603 1.00 36.22 89 LEU A N 1
ATOM 731 C CA . LEU A 1 89 ? -18.840 5.800 -9.763 1.00 36.22 89 LEU A CA 1
ATOM 732 C C . LEU A 1 89 ? -19.522 6.501 -10.939 1.00 36.22 89 LEU A C 1
ATOM 734 O O . LEU A 1 89 ? -20.720 6.785 -10.813 1.00 36.22 89 LEU A O 1
ATOM 738 N N . PRO A 1 90 ? -18.816 6.861 -12.019 1.00 29.17 90 PRO A N 1
ATOM 739 C CA . PRO A 1 90 ? -19.504 7.146 -13.256 1.00 29.17 90 PRO A CA 1
ATOM 740 C C . PRO A 1 90 ? -20.316 5.883 -13.544 1.00 29.17 90 PRO A C 1
ATOM 742 O O . PRO A 1 90 ? -19.791 4.883 -14.025 1.00 29.17 90 PRO A O 1
ATOM 745 N N . PHE A 1 91 ? -21.581 5.887 -13.125 1.00 30.69 91 PHE A N 1
ATOM 746 C CA . PHE A 1 91 ? -22.590 5.083 -13.758 1.00 30.69 91 PHE A CA 1
ATOM 747 C C . PHE A 1 91 ? -22.509 5.555 -15.193 1.00 30.69 91 PHE A C 1
ATOM 749 O O . PHE A 1 91 ? -22.678 6.740 -15.488 1.00 30.69 91 PHE A O 1
ATOM 756 N N . HIS A 1 92 ? -22.052 4.636 -16.025 1.00 34.22 92 HIS A N 1
ATOM 757 C CA . HIS A 1 92 ? -22.006 4.777 -17.454 1.00 34.22 92 HIS A CA 1
ATOM 758 C C . HIS A 1 92 ? -23.464 4.873 -17.902 1.00 34.22 92 HIS A C 1
ATOM 760 O O . HIS A 1 92 ? -24.089 3.861 -18.196 1.00 34.22 92 HIS A O 1
ATOM 766 N N . ASP A 1 93 ? -24.037 6.070 -17.809 1.00 30.53 93 ASP A N 1
ATOM 767 C CA . ASP A 1 93 ? -25.307 6.368 -18.443 1.00 30.53 93 ASP A CA 1
ATOM 768 C C . ASP A 1 93 ? -24.982 6.847 -19.854 1.00 30.53 93 ASP A C 1
ATOM 770 O O . ASP A 1 93 ? -24.295 7.851 -20.058 1.00 30.53 93 ASP A O 1
ATOM 774 N N . ASP A 1 94 ? -25.471 6.035 -20.785 1.00 37.84 94 ASP A N 1
ATOM 775 C CA . ASP A 1 94 ? -25.647 6.276 -22.205 1.00 37.84 94 ASP A CA 1
ATOM 776 C C . ASP A 1 94 ? -24.383 6.473 -23.046 1.00 37.84 94 ASP A C 1
ATOM 778 O O . ASP A 1 94 ? -24.049 7.581 -23.446 1.00 37.84 94 ASP A O 1
ATOM 782 N N . GLU A 1 95 ? -23.757 5.358 -23.437 1.00 33.47 95 GLU A N 1
ATOM 783 C CA . GLU A 1 95 ? -23.493 5.088 -24.858 1.00 33.47 95 GLU A CA 1
ATOM 784 C C . GLU A 1 95 ? -23.163 3.598 -25.075 1.00 33.47 95 GLU A C 1
ATOM 786 O O . GLU A 1 95 ? -22.040 3.156 -24.893 1.00 33.47 95 GLU A O 1
ATOM 791 N N . GLN A 1 96 ? -24.194 2.857 -25.500 1.00 32.97 96 GLN A N 1
ATOM 792 C CA . GLN A 1 96 ? -24.161 1.543 -26.159 1.00 32.97 96 GLN A CA 1
ATOM 793 C C . GLN A 1 96 ? -23.616 0.341 -25.367 1.00 32.97 96 GLN A C 1
ATOM 795 O O . GLN A 1 96 ? -22.490 0.291 -24.894 1.00 32.97 96 GLN A O 1
ATOM 800 N N . GLU A 1 97 ? -24.472 -0.682 -25.299 1.00 38.06 97 GLU A N 1
ATOM 801 C CA . GLU A 1 97 ? -24.175 -2.050 -24.885 1.00 38.06 97 GLU A CA 1
ATOM 802 C C . GLU A 1 97 ? -22.950 -2.616 -25.628 1.00 38.06 97 GLU A C 1
ATOM 804 O O . GLU A 1 97 ? -23.075 -3.284 -26.652 1.00 38.06 97 GLU A O 1
ATOM 809 N N . GLU A 1 98 ? -21.761 -2.421 -25.076 1.00 35.12 98 GLU A N 1
ATOM 810 C CA . GLU A 1 98 ? -20.681 -3.388 -25.203 1.00 35.12 98 GLU A CA 1
ATOM 811 C C . GLU A 1 98 ? -20.420 -3.955 -23.813 1.00 35.12 98 GLU A C 1
ATOM 813 O O . GLU A 1 98 ? -20.297 -3.232 -22.827 1.00 35.12 98 GLU A O 1
ATOM 818 N N . SER A 1 99 ? -20.450 -5.281 -23.724 1.00 39.28 99 SER A N 1
ATOM 819 C CA . SER A 1 99 ? -20.260 -6.058 -22.506 1.00 39.28 99 SER A CA 1
ATOM 820 C C . SER A 1 99 ? -19.041 -5.561 -21.730 1.00 39.28 99 SER A C 1
ATOM 822 O O . SER A 1 99 ? -17.910 -5.884 -22.088 1.00 39.28 99 SER A O 1
ATOM 824 N N . ASN A 1 100 ? -19.278 -4.768 -20.685 1.00 43.19 100 ASN A N 1
ATOM 825 C CA . ASN A 1 100 ? -18.219 -4.225 -19.851 1.00 43.19 100 ASN A CA 1
ATOM 826 C C . ASN A 1 100 ? -17.520 -5.410 -19.162 1.00 43.19 100 ASN A C 1
ATOM 828 O O . ASN A 1 100 ? -18.202 -6.155 -18.445 1.00 43.19 100 ASN A O 1
ATOM 832 N N . PRO A 1 101 ? -16.223 -5.667 -19.410 1.00 47.72 101 PRO A N 1
ATOM 833 C CA . PRO A 1 101 ? -15.520 -6.706 -18.679 1.00 47.72 101 PRO A CA 1
ATOM 834 C C . PRO A 1 101 ? -15.586 -6.369 -17.189 1.00 47.72 101 PRO A C 1
ATOM 836 O O . PRO A 1 101 ? -15.491 -5.209 -16.791 1.00 47.72 101 PRO A O 1
ATOM 839 N N . ASP A 1 102 ? -15.802 -7.395 -16.368 1.00 62.25 102 ASP A N 1
ATOM 840 C CA . ASP A 1 102 ? -15.738 -7.287 -14.914 1.00 62.25 102 ASP A CA 1
ATOM 841 C C . ASP A 1 102 ? -14.461 -6.515 -14.521 1.00 62.25 102 ASP A C 1
ATOM 843 O O . ASP A 1 102 ? -13.395 -6.765 -15.086 1.00 62.25 102 ASP A O 1
ATOM 847 N N . ASN A 1 103 ? -14.535 -5.569 -13.580 1.00 56.25 103 ASN A N 1
ATOM 848 C CA . ASN A 1 103 ? -13.354 -4.817 -13.129 1.00 56.25 103 ASN A CA 1
ATOM 849 C C . ASN A 1 103 ? -12.225 -5.766 -12.691 1.00 56.25 103 ASN A C 1
ATOM 851 O O . ASN A 1 103 ? -11.047 -5.447 -12.866 1.00 56.25 103 ASN A O 1
ATOM 855 N N . GLN A 1 104 ? -12.584 -6.944 -12.168 1.00 56.84 104 GLN A N 1
ATOM 856 C CA . GLN A 1 104 ? -11.635 -8.010 -11.869 1.00 56.84 104 GLN A CA 1
ATOM 857 C C . GLN A 1 104 ? -10.924 -8.522 -13.130 1.00 56.84 104 GLN A C 1
ATOM 859 O O . GLN A 1 104 ? -9.707 -8.663 -13.122 1.00 56.84 104 GLN A O 1
ATOM 864 N N . ALA A 1 105 ? -11.652 -8.728 -14.230 1.00 67.69 105 ALA A N 1
ATOM 865 C CA . ALA A 1 105 ? -11.077 -9.147 -15.505 1.00 67.69 105 ALA A CA 1
ATOM 866 C C . ALA A 1 105 ? -10.126 -8.085 -16.083 1.00 67.69 105 ALA A C 1
ATOM 868 O O . ALA A 1 105 ? -9.064 -8.443 -16.583 1.00 67.69 105 ALA A O 1
ATOM 869 N N . ILE A 1 106 ? -10.448 -6.791 -15.947 1.00 68.62 106 ILE A N 1
ATOM 870 C CA . ILE A 1 106 ? -9.551 -5.696 -16.364 1.00 68.62 106 ILE A CA 1
ATOM 871 C C . ILE A 1 106 ? -8.251 -5.713 -15.550 1.00 68.62 106 ILE A C 1
ATOM 873 O O . ILE A 1 106 ? -7.169 -5.532 -16.107 1.00 68.62 106 ILE A O 1
ATOM 877 N N . LEU A 1 107 ? -8.334 -5.924 -14.234 1.00 65.88 107 LEU A N 1
ATOM 878 C CA . LEU A 1 107 ? -7.152 -5.990 -13.371 1.00 65.88 107 LEU A CA 1
ATOM 879 C C . LEU A 1 107 ? -6.314 -7.249 -13.626 1.00 65.88 107 LEU A C 1
ATOM 881 O O . LEU A 1 107 ? -5.087 -7.153 -13.651 1.00 65.88 107 LEU A O 1
ATOM 885 N N . ASP A 1 108 ? -6.955 -8.397 -13.847 1.00 67.38 108 ASP A N 1
ATOM 886 C CA . ASP A 1 108 ? -6.281 -9.657 -14.178 1.00 67.38 108 ASP A CA 1
ATOM 887 C C . ASP A 1 108 ? -5.574 -9.559 -15.542 1.00 67.38 108 ASP A C 1
ATOM 889 O O . ASP A 1 108 ? -4.421 -9.975 -15.689 1.00 67.38 108 ASP A O 1
ATOM 893 N N . GLU A 1 109 ? -6.221 -8.936 -16.530 1.00 76.44 109 GLU A N 1
ATOM 894 C CA . GLU A 1 109 ? -5.626 -8.657 -17.837 1.00 76.44 109 GLU A CA 1
ATOM 895 C C . GLU A 1 109 ? -4.479 -7.644 -17.729 1.00 76.44 109 GLU A C 1
ATOM 897 O O . GLU A 1 109 ? -3.396 -7.880 -18.268 1.00 76.44 109 GLU A O 1
ATOM 902 N N . ALA A 1 110 ? -4.646 -6.567 -16.955 1.00 74.12 110 ALA A N 1
ATOM 903 C CA . ALA A 1 110 ? -3.580 -5.603 -16.691 1.00 74.12 110 ALA A CA 1
ATOM 904 C C . ALA A 1 110 ? -2.369 -6.256 -16.004 1.00 74.12 110 ALA A C 1
ATOM 906 O O . ALA A 1 110 ? -1.228 -5.936 -16.348 1.00 74.12 110 ALA A O 1
ATOM 907 N N . ALA A 1 111 ? -2.591 -7.193 -15.076 1.00 71.62 111 ALA A N 1
ATOM 908 C CA . ALA A 1 111 ? -1.525 -7.963 -14.440 1.00 71.62 111 ALA A CA 1
ATOM 909 C C . ALA A 1 111 ? -0.790 -8.849 -15.457 1.00 71.62 111 ALA A C 1
ATOM 911 O O . ALA A 1 111 ? 0.439 -8.820 -15.510 1.00 71.62 111 ALA A O 1
ATOM 912 N N . SER A 1 112 ? -1.524 -9.567 -16.313 1.00 77.69 112 SER A N 1
ATOM 913 C CA . SER A 1 112 ? -0.934 -10.402 -17.368 1.00 77.69 112 SER A CA 1
ATOM 914 C C . SER A 1 112 ? -0.134 -9.584 -18.388 1.00 77.69 112 SER A C 1
ATOM 916 O O . SER A 1 112 ? 0.945 -10.006 -18.805 1.00 77.69 112 SER A O 1
ATOM 918 N N . ILE A 1 113 ? -0.646 -8.420 -18.800 1.00 81.88 113 ILE A N 1
ATOM 919 C CA . ILE A 1 113 ? 0.047 -7.510 -19.722 1.00 81.88 113 ILE A CA 1
ATOM 920 C C . ILE A 1 113 ? 1.314 -6.958 -19.062 1.00 81.88 113 ILE A C 1
ATOM 922 O O . ILE A 1 113 ? 2.369 -6.915 -19.693 1.00 81.88 113 ILE A O 1
ATOM 926 N N . THR A 1 114 ? 1.225 -6.563 -17.790 1.00 80.62 114 THR A N 1
ATOM 927 C CA . THR A 1 114 ? 2.361 -6.013 -17.038 1.00 80.62 114 THR A CA 1
ATOM 928 C C . THR A 1 114 ? 3.473 -7.045 -16.862 1.00 80.62 114 THR A C 1
ATOM 930 O O . THR A 1 114 ? 4.636 -6.706 -17.066 1.00 80.62 114 THR A O 1
ATOM 933 N N . ASP A 1 115 ? 3.134 -8.300 -16.554 1.00 79.38 115 ASP A N 1
ATOM 934 C CA . ASP A 1 115 ? 4.105 -9.397 -16.448 1.00 79.38 115 ASP A CA 1
ATOM 935 C C . ASP A 1 115 ? 4.831 -9.627 -17.785 1.00 79.38 115 ASP A C 1
ATOM 937 O O . ASP A 1 115 ? 6.062 -9.656 -17.846 1.00 79.38 115 ASP A O 1
ATOM 941 N N . HIS A 1 116 ? 4.077 -9.661 -18.891 1.00 81.75 116 HIS A N 1
ATOM 942 C CA . HIS A 1 116 ? 4.648 -9.834 -20.226 1.00 81.75 116 HIS A CA 1
ATOM 943 C C . HIS A 1 116 ? 5.571 -8.674 -20.633 1.00 81.75 116 HIS A C 1
ATOM 945 O O . HIS A 1 116 ? 6.692 -8.902 -21.091 1.00 81.75 116 HIS A O 1
ATOM 951 N N . ILE A 1 117 ? 5.130 -7.428 -20.432 1.00 82.88 117 ILE A N 1
ATOM 952 C CA . ILE A 1 117 ? 5.927 -6.228 -20.730 1.00 82.88 117 ILE A CA 1
ATOM 953 C C . ILE A 1 117 ? 7.153 -6.141 -19.812 1.00 82.88 117 ILE A C 1
ATOM 955 O O . ILE A 1 117 ? 8.208 -5.672 -20.242 1.00 82.88 117 ILE A O 1
ATOM 959 N N . GLY A 1 118 ? 7.064 -6.632 -18.574 1.00 82.88 118 GLY A N 1
ATOM 960 C CA . GLY A 1 118 ? 8.180 -6.664 -17.629 1.00 82.88 118 GLY A CA 1
ATOM 961 C C . GLY A 1 118 ? 9.418 -7.369 -18.190 1.00 82.88 118 GLY A C 1
ATOM 962 O O . GLY A 1 118 ? 10.535 -6.883 -18.010 1.00 82.88 118 GLY A O 1
ATOM 963 N N . HIS A 1 119 ? 9.242 -8.451 -18.954 1.00 81.81 119 HIS A N 1
ATOM 964 C CA . HIS A 1 119 ? 10.354 -9.161 -19.601 1.00 81.81 119 HIS A CA 1
ATOM 965 C C . HIS A 1 119 ? 11.117 -8.321 -20.631 1.00 81.81 119 HIS A C 1
ATOM 967 O O . HIS A 1 119 ? 12.311 -8.539 -20.826 1.00 81.81 119 HIS A O 1
ATOM 973 N N . VAL A 1 120 ? 10.440 -7.366 -21.263 1.00 84.06 120 VAL A N 1
ATOM 974 C CA . VAL A 1 120 ? 11.017 -6.434 -22.238 1.00 84.06 120 VAL A CA 1
ATOM 975 C C . VAL A 1 120 ? 11.640 -5.226 -21.541 1.00 84.06 120 VAL A C 1
ATOM 977 O O . VAL A 1 120 ? 12.726 -4.774 -21.894 1.00 84.06 120 VAL A O 1
ATOM 980 N N . VAL A 1 121 ? 10.944 -4.685 -20.542 1.00 85.81 121 VAL A N 1
ATOM 981 C CA . VAL A 1 121 ? 11.278 -3.391 -19.941 1.00 85.81 121 VAL A CA 1
ATOM 982 C C . VAL A 1 121 ? 12.351 -3.522 -18.862 1.00 85.81 121 VAL A C 1
ATOM 984 O O . VAL A 1 121 ? 13.262 -2.697 -18.813 1.00 85.81 121 VAL A O 1
ATOM 987 N N . PHE A 1 122 ? 12.302 -4.550 -18.009 1.00 86.44 122 PHE A N 1
ATOM 988 C CA . PHE A 1 122 ? 1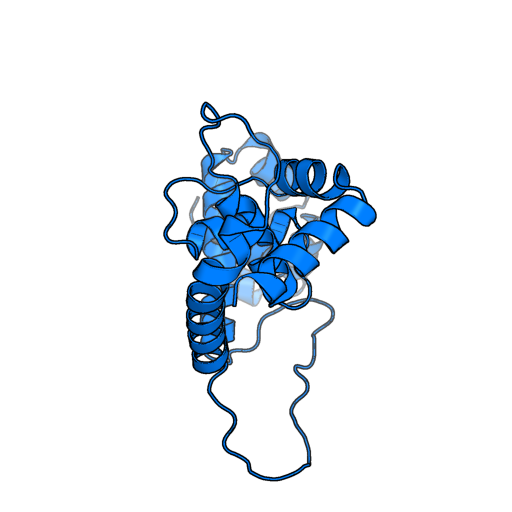3.236 -4.670 -16.881 1.00 86.44 122 PHE A CA 1
ATOM 989 C C . PHE A 1 122 ? 14.716 -4.783 -17.260 1.00 86.44 122 PHE A C 1
ATOM 991 O O . PHE A 1 122 ? 15.521 -4.205 -16.536 1.00 86.44 122 PHE A O 1
ATOM 998 N N . PRO A 1 123 ? 15.120 -5.440 -18.364 1.00 87.56 123 PRO A N 1
ATOM 999 C CA . PRO A 1 123 ? 16.523 -5.431 -18.783 1.00 87.56 123 PRO A CA 1
ATOM 1000 C C . PRO A 1 123 ? 17.071 -4.027 -19.082 1.00 87.56 123 PRO A C 1
ATOM 1002 O O . PRO A 1 123 ? 18.253 -3.770 -18.869 1.00 87.56 123 PRO A O 1
ATOM 1005 N N . ALA A 1 124 ? 16.216 -3.118 -19.555 1.00 89.88 124 ALA A N 1
ATOM 1006 C CA . ALA A 1 124 ? 16.589 -1.754 -19.923 1.00 89.88 124 ALA A CA 1
ATOM 1007 C C . ALA A 1 124 ? 16.404 -0.740 -18.781 1.00 89.88 124 ALA A C 1
ATOM 1009 O O . ALA A 1 124 ? 17.005 0.336 -18.801 1.00 89.88 124 ALA A O 1
ATOM 1010 N N . PHE A 1 125 ? 15.561 -1.055 -17.795 1.00 91.00 125 PHE A N 1
ATOM 1011 C CA . PHE A 1 125 ? 15.217 -0.157 -16.699 1.00 91.00 125 PHE A CA 1
ATOM 1012 C C . PHE A 1 125 ? 16.054 -0.447 -15.463 1.00 91.00 125 PHE A C 1
ATOM 1014 O O . PHE A 1 125 ? 15.803 -1.416 -14.750 1.00 91.00 125 PHE A O 1
ATOM 1021 N N . SER A 1 126 ? 16.990 0.455 -15.161 1.00 90.81 126 SER A N 1
ATOM 1022 C CA . SER A 1 126 ? 17.856 0.322 -13.996 1.00 90.81 126 SER A CA 1
ATOM 1023 C C . SER A 1 126 ? 17.769 1.500 -13.030 1.00 90.81 126 SER A C 1
ATOM 1025 O O . SER A 1 126 ? 17.843 2.666 -13.418 1.00 90.81 126 SER A O 1
ATOM 1027 N N . LEU A 1 127 ? 17.675 1.178 -11.742 1.00 90.56 127 LEU A N 1
ATOM 1028 C CA . LEU A 1 127 ? 17.886 2.104 -10.628 1.00 90.56 127 LEU A CA 1
ATOM 1029 C C . LEU A 1 127 ? 19.360 2.161 -10.193 1.00 90.56 127 LEU A C 1
ATOM 1031 O O . LEU A 1 127 ? 19.680 2.863 -9.235 1.00 90.56 127 LEU A O 1
ATOM 1035 N N . ASN A 1 128 ? 20.254 1.425 -10.870 1.00 86.81 128 ASN A N 1
ATOM 1036 C CA . ASN A 1 128 ? 21.674 1.297 -10.532 1.00 86.81 128 ASN A CA 1
ATOM 1037 C C . ASN A 1 128 ? 21.888 0.925 -9.052 1.00 86.81 128 ASN A C 1
ATOM 1039 O O . ASN A 1 128 ? 22.706 1.511 -8.334 1.00 86.81 128 ASN A O 1
ATOM 1043 N N . ARG A 1 129 ? 21.080 -0.022 -8.570 1.00 83.62 129 ARG A N 1
ATOM 1044 C CA . ARG A 1 129 ? 21.148 -0.511 -7.193 1.00 83.62 129 ARG A CA 1
ATOM 1045 C C . ARG A 1 129 ? 22.179 -1.629 -7.129 1.00 83.62 129 ARG A C 1
ATOM 1047 O O . ARG A 1 129 ? 22.227 -2.478 -8.004 1.00 83.62 129 ARG A O 1
ATOM 1054 N N . GLY A 1 130 ? 23.024 -1.613 -6.102 1.00 75.25 130 GLY A N 1
ATOM 1055 C CA . GLY A 1 130 ? 24.055 -2.638 -5.952 1.00 75.25 130 GLY A CA 1
ATOM 1056 C C . GLY A 1 130 ? 23.458 -4.021 -5.681 1.00 75.25 130 GLY A C 1
ATOM 1057 O O . GLY A 1 130 ? 22.446 -4.124 -4.986 1.00 75.25 130 GLY A O 1
ATOM 1058 N N . ASP A 1 131 ? 24.142 -5.068 -6.145 1.00 71.75 131 ASP A N 1
ATOM 1059 C CA . ASP A 1 131 ? 23.725 -6.480 -6.047 1.00 71.75 131 ASP A CA 1
ATOM 1060 C C . ASP A 1 131 ? 23.440 -6.969 -4.613 1.00 71.75 131 ASP A C 1
ATOM 1062 O O . ASP A 1 131 ? 22.795 -7.994 -4.412 1.00 71.75 131 ASP A O 1
ATOM 1066 N N . SER A 1 132 ? 23.920 -6.252 -3.593 1.00 72.56 132 SER A N 1
ATOM 1067 C CA . SER A 1 132 ? 23.693 -6.560 -2.177 1.00 72.56 132 SER A CA 1
ATOM 1068 C C . SER A 1 132 ? 22.383 -6.000 -1.608 1.00 72.56 132 SER A C 1
ATOM 1070 O O . SER A 1 132 ? 22.114 -6.169 -0.418 1.00 72.56 132 SER A O 1
ATOM 1072 N N . CYS A 1 133 ? 21.575 -5.308 -2.414 1.00 81.25 133 CYS A N 1
ATOM 1073 C CA . CYS A 1 133 ? 20.284 -4.788 -1.977 1.00 81.25 133 CYS A CA 1
ATOM 1074 C C . CYS A 1 133 ? 19.272 -5.923 -1.755 1.00 81.25 133 CYS A C 1
ATOM 1076 O O . CYS A 1 133 ? 18.985 -6.681 -2.673 1.00 81.25 133 CYS A O 1
ATOM 1078 N N . GLU A 1 134 ? 18.661 -5.978 -0.566 1.00 80.69 134 GLU A N 1
ATOM 1079 C CA . GLU A 1 134 ? 17.676 -7.019 -0.212 1.00 80.69 134 GLU A CA 1
ATOM 1080 C C . GLU A 1 134 ? 16.440 -7.015 -1.128 1.00 80.69 134 GLU A C 1
ATOM 1082 O O . GLU A 1 134 ? 15.945 -8.062 -1.534 1.00 80.69 134 GLU A O 1
ATOM 1087 N N . ILE A 1 135 ? 15.960 -5.824 -1.493 1.00 82.50 135 ILE A N 1
ATOM 1088 C CA . ILE A 1 135 ? 14.818 -5.658 -2.395 1.00 82.50 135 ILE A CA 1
ATOM 1089 C C . ILE A 1 135 ? 15.347 -5.472 -3.813 1.00 82.50 135 ILE A C 1
ATOM 1091 O O . ILE A 1 135 ? 16.053 -4.496 -4.065 1.00 82.50 135 ILE A O 1
ATOM 1095 N N . HIS A 1 136 ? 14.949 -6.336 -4.744 1.00 86.25 136 HIS A N 1
ATOM 1096 C CA . HIS A 1 136 ? 15.305 -6.226 -6.162 1.00 86.25 136 HIS A CA 1
ATOM 1097 C C . HIS A 1 136 ? 14.744 -4.939 -6.800 1.00 86.25 136 HIS A C 1
ATOM 1099 O O . HIS A 1 136 ? 13.643 -4.503 -6.461 1.00 86.25 136 HIS A O 1
ATOM 1105 N N . GLU A 1 137 ? 15.459 -4.323 -7.746 1.00 89.06 137 GLU A N 1
ATOM 1106 C CA . GLU A 1 137 ? 15.031 -3.064 -8.382 1.00 89.06 137 GLU A CA 1
ATOM 1107 C C . GLU A 1 137 ? 13.708 -3.177 -9.150 1.00 89.06 137 GLU A C 1
ATOM 1109 O O . GLU A 1 137 ? 12.863 -2.299 -9.026 1.00 89.06 137 GLU A O 1
ATOM 1114 N N . ASN A 1 138 ? 13.455 -4.307 -9.814 1.00 88.56 138 ASN A N 1
ATOM 1115 C CA . ASN A 1 138 ? 12.160 -4.584 -10.450 1.00 88.56 138 ASN A CA 1
ATOM 1116 C C . ASN A 1 138 ? 10.969 -4.447 -9.489 1.00 88.56 138 ASN A C 1
ATOM 1118 O O . ASN A 1 138 ? 9.900 -4.054 -9.926 1.00 88.56 138 ASN A O 1
ATOM 1122 N N . ALA A 1 139 ? 11.136 -4.670 -8.178 1.00 88.94 139 ALA A N 1
ATOM 1123 C CA . ALA A 1 139 ? 10.049 -4.452 -7.219 1.00 88.94 139 ALA A CA 1
ATOM 1124 C C . ALA A 1 139 ? 9.643 -2.970 -7.098 1.00 88.94 139 ALA A C 1
ATOM 1126 O O . ALA A 1 139 ? 8.515 -2.662 -6.719 1.00 88.94 139 ALA A O 1
ATOM 1127 N N . TYR A 1 140 ? 10.555 -2.044 -7.405 1.00 91.44 140 TYR A N 1
ATOM 1128 C CA . TYR A 1 140 ? 10.270 -0.612 -7.470 1.00 91.44 140 TYR A CA 1
ATOM 1129 C C . TYR A 1 140 ? 9.545 -0.259 -8.764 1.00 91.44 140 TYR A C 1
ATOM 1131 O O . TYR A 1 140 ? 8.589 0.507 -8.721 1.00 91.44 140 TYR A O 1
ATOM 1139 N N . TRP A 1 141 ? 9.951 -0.846 -9.890 1.00 90.94 141 TRP A N 1
ATOM 1140 C CA . TRP A 1 141 ? 9.274 -0.655 -11.172 1.00 90.94 141 TRP A CA 1
ATOM 1141 C C . TRP A 1 141 ? 7.874 -1.276 -11.198 1.00 90.94 141 TRP A C 1
ATOM 1143 O O . TRP A 1 141 ? 6.939 -0.650 -11.698 1.00 90.94 141 TRP A O 1
ATOM 1153 N N . ASP A 1 142 ? 7.700 -2.441 -10.574 1.00 87.50 142 ASP A N 1
ATOM 1154 C CA . ASP A 1 142 ? 6.392 -3.060 -10.358 1.00 87.50 142 ASP A CA 1
ATOM 1155 C C . ASP A 1 142 ? 5.496 -2.147 -9.522 1.00 87.50 142 ASP A C 1
ATOM 1157 O O . ASP A 1 142 ? 4.354 -1.893 -9.895 1.00 87.50 142 ASP A O 1
ATOM 1161 N N . LEU A 1 143 ? 6.019 -1.595 -8.418 1.00 88.12 143 LEU A N 1
ATOM 1162 C CA . LEU A 1 143 ? 5.264 -0.653 -7.597 1.00 88.12 143 LEU A CA 1
ATOM 1163 C C . LEU A 1 143 ? 4.911 0.621 -8.381 1.00 88.12 143 LEU A C 1
ATOM 1165 O O . LEU A 1 143 ? 3.776 1.087 -8.298 1.00 88.12 143 LEU A O 1
ATOM 1169 N N . GLN A 1 144 ? 5.841 1.177 -9.158 1.00 90.69 144 GLN A N 1
ATOM 1170 C CA . GLN A 1 144 ? 5.581 2.346 -10.002 1.00 90.69 144 GLN A CA 1
ATOM 1171 C C . GLN A 1 144 ? 4.477 2.059 -11.029 1.00 90.69 144 GLN A C 1
ATOM 1173 O O . GLN A 1 144 ? 3.598 2.896 -11.241 1.00 90.69 144 GLN A O 1
ATOM 1178 N N . THR A 1 145 ? 4.491 0.870 -11.630 1.00 88.12 145 THR A N 1
ATOM 1179 C CA . THR A 1 145 ? 3.477 0.431 -12.597 1.00 88.12 145 THR A CA 1
ATOM 1180 C C . THR A 1 145 ? 2.128 0.216 -11.916 1.00 88.12 145 THR A C 1
ATOM 1182 O O . THR A 1 145 ? 1.118 0.751 -12.366 1.00 88.12 145 THR A O 1
ATOM 1185 N N . TYR A 1 146 ? 2.114 -0.454 -10.763 1.00 82.31 146 TYR A N 1
ATOM 1186 C CA . TYR A 1 146 ? 0.925 -0.652 -9.932 1.00 82.31 146 TYR A CA 1
ATOM 1187 C C . TYR A 1 146 ? 0.270 0.678 -9.526 1.00 82.31 146 TYR A C 1
ATOM 1189 O O . TYR A 1 146 ? -0.952 0.815 -9.574 1.00 82.31 146 TYR A O 1
ATOM 1197 N N . LEU A 1 147 ? 1.078 1.679 -9.159 1.00 84.31 147 LEU A N 1
ATOM 1198 C CA . LEU A 1 147 ? 0.604 3.030 -8.851 1.00 84.31 147 LEU A CA 1
ATOM 1199 C C . LEU A 1 147 ? 0.033 3.742 -10.086 1.00 84.31 147 LEU A C 1
ATOM 1201 O O . LEU A 1 147 ? -0.925 4.498 -9.950 1.00 84.31 147 LEU A O 1
ATOM 1205 N N . GLY A 1 148 ? 0.619 3.525 -11.267 1.00 82.56 148 GLY A N 1
ATOM 1206 C CA . GLY A 1 148 ? 0.199 4.158 -12.520 1.00 82.56 148 GLY A CA 1
ATOM 1207 C C . GLY A 1 148 ? -1.072 3.563 -13.132 1.00 82.56 148 GLY A C 1
ATOM 1208 O O . GLY A 1 148 ? -1.848 4.295 -13.739 1.00 82.56 148 GLY A O 1
ATOM 1209 N N . LEU A 1 149 ? -1.308 2.263 -12.944 1.00 78.06 149 LEU A N 1
ATOM 1210 C CA . LEU A 1 149 ? -2.486 1.553 -13.462 1.00 78.06 149 LEU A CA 1
ATOM 1211 C C . LEU A 1 149 ? -3.744 1.742 -12.606 1.00 78.06 149 LEU A C 1
ATOM 1213 O O . LEU A 1 149 ? -4.823 1.289 -12.981 1.00 78.06 149 LEU A O 1
ATOM 1217 N N . ARG A 1 150 ? -3.624 2.389 -11.443 1.00 71.00 150 ARG A N 1
ATOM 1218 C CA . ARG A 1 150 ? -4.725 2.552 -10.493 1.00 71.00 150 ARG A CA 1
ATOM 1219 C C . ARG A 1 150 ? -4.993 4.012 -10.212 1.00 71.00 150 ARG A C 1
ATOM 1221 O O . ARG A 1 150 ? -4.103 4.792 -9.879 1.00 71.00 150 ARG A O 1
ATOM 1228 N N . GLU A 1 151 ? -6.266 4.378 -10.271 1.00 58.66 151 GLU A N 1
ATOM 1229 C CA . GLU A 1 151 ? -6.657 5.729 -9.920 1.00 58.66 151 GLU A CA 1
ATOM 1230 C C . GLU A 1 151 ? -6.389 6.019 -8.439 1.00 58.66 151 GLU A C 1
ATOM 1232 O O . GLU A 1 151 ? -6.832 5.302 -7.541 1.00 58.66 151 GLU A O 1
ATOM 1237 N N . ARG A 1 152 ? -5.752 7.170 -8.193 1.00 54.31 152 ARG A N 1
ATOM 1238 C CA . ARG A 1 152 ? -5.716 7.850 -6.889 1.00 54.31 152 ARG A CA 1
ATOM 1239 C C . ARG A 1 152 ? -5.027 7.060 -5.774 1.00 54.31 152 ARG A C 1
ATOM 1241 O O . ARG A 1 152 ? -5.433 7.144 -4.617 1.00 54.31 152 ARG A O 1
ATOM 1248 N N . LEU A 1 153 ? -3.939 6.374 -6.110 1.00 63.50 153 LEU A N 1
ATOM 1249 C CA . LEU A 1 153 ? -3.012 5.824 -5.127 1.00 63.50 153 LEU A CA 1
ATOM 1250 C C . LEU A 1 153 ? -1.811 6.751 -4.931 1.00 63.50 153 LEU A C 1
ATOM 1252 O O . LEU A 1 153 ? -1.007 6.974 -5.834 1.00 63.50 153 LEU A O 1
ATOM 1256 N N . ALA A 1 154 ? -1.655 7.271 -3.713 1.00 69.00 154 ALA A N 1
ATOM 1257 C CA . ALA A 1 154 ? -0.400 7.887 -3.301 1.00 69.00 154 ALA A CA 1
ATOM 1258 C C . ALA A 1 154 ? 0.658 6.803 -3.040 1.00 69.00 154 ALA A C 1
ATOM 1260 O O . ALA A 1 154 ? 0.327 5.715 -2.574 1.00 69.00 154 ALA A O 1
ATOM 1261 N N . ALA A 1 155 ? 1.943 7.113 -3.239 1.00 65.19 155 ALA A N 1
ATOM 1262 C CA . ALA A 1 155 ? 3.031 6.131 -3.135 1.00 65.19 155 ALA A CA 1
ATOM 1263 C C . ALA A 1 155 ? 3.023 5.311 -1.829 1.00 65.19 155 ALA A C 1
ATOM 1265 O O . ALA A 1 155 ? 3.214 4.102 -1.859 1.00 65.19 155 ALA A O 1
ATOM 1266 N N . ASN A 1 156 ? 2.759 5.934 -0.674 1.00 54.38 156 ASN A N 1
ATOM 1267 C CA . ASN A 1 156 ? 2.701 5.224 0.611 1.00 54.38 156 ASN A CA 1
ATOM 1268 C C . ASN A 1 156 ? 1.483 4.304 0.744 1.00 54.38 156 ASN A C 1
ATOM 1270 O O . ASN A 1 156 ? 1.577 3.238 1.349 1.00 54.38 156 ASN A O 1
ATOM 1274 N N . GLU A 1 157 ? 0.338 4.722 0.217 1.00 58.56 157 GLU A N 1
ATOM 1275 C CA . GLU A 1 157 ? -0.902 3.950 0.283 1.00 58.56 157 GLU A CA 1
ATOM 1276 C C . GLU A 1 157 ? -0.881 2.802 -0.726 1.00 58.56 157 GLU A C 1
ATOM 1278 O O . GLU A 1 157 ? -1.217 1.668 -0.378 1.00 58.56 157 GLU A O 1
ATOM 1283 N N . GLY A 1 158 ? -0.392 3.066 -1.939 1.00 68.12 158 GLY A N 1
ATOM 1284 C CA . GLY A 1 158 ? -0.204 2.048 -2.961 1.00 68.12 158 GLY A CA 1
ATOM 1285 C C . GLY A 1 158 ? 0.882 1.042 -2.594 1.00 68.12 158 GLY A C 1
ATOM 1286 O O . GLY A 1 158 ? 0.622 -0.146 -2.708 1.00 68.12 158 GLY A O 1
ATOM 1287 N N . ALA A 1 159 ? 2.020 1.460 -2.023 1.00 68.81 159 ALA A N 1
ATOM 1288 C CA . ALA A 1 159 ? 3.056 0.527 -1.557 1.00 68.81 159 ALA A CA 1
ATOM 1289 C C . ALA A 1 159 ? 2.528 -0.476 -0.528 1.00 68.81 159 ALA A C 1
ATOM 1291 O O . ALA A 1 159 ? 2.843 -1.658 -0.581 1.00 68.81 159 ALA A O 1
ATOM 1292 N N . ARG A 1 160 ? 1.678 -0.022 0.398 1.00 63.00 160 ARG A N 1
ATOM 1293 C CA . ARG A 1 160 ? 1.072 -0.914 1.391 1.00 63.00 160 ARG A CA 1
ATOM 1294 C C . ARG A 1 160 ? 0.043 -1.872 0.793 1.00 63.00 160 ARG A C 1
ATOM 1296 O O . ARG A 1 160 ? -0.213 -2.899 1.406 1.00 63.00 160 ARG A O 1
ATOM 1303 N N . SER A 1 161 ? -0.578 -1.513 -0.327 1.00 63.72 161 SER A N 1
ATOM 1304 C CA . SER A 1 161 ? -1.536 -2.377 -1.030 1.00 63.72 161 SER A CA 1
ATOM 1305 C C . SER A 1 161 ? -0.792 -3.393 -1.897 1.00 63.72 161 SER A C 1
ATOM 1307 O O . SER A 1 161 ? -1.073 -4.585 -1.836 1.00 63.72 161 SER A O 1
ATOM 1309 N N . PHE A 1 162 ? 0.261 -2.936 -2.576 1.00 74.81 162 PHE A N 1
ATOM 1310 C CA . PHE A 1 162 ? 1.166 -3.748 -3.376 1.00 74.81 162 PHE A CA 1
ATOM 1311 C C . PHE A 1 162 ? 1.790 -4.911 -2.591 1.00 74.81 162 PHE A C 1
ATOM 1313 O O . PHE A 1 162 ? 1.911 -5.994 -3.140 1.00 74.81 162 PHE A O 1
ATOM 1320 N N . VAL A 1 163 ? 2.091 -4.746 -1.295 1.00 68.50 163 VAL A N 1
ATOM 1321 C CA . VAL A 1 163 ? 2.554 -5.851 -0.422 1.00 68.50 163 VAL A CA 1
ATOM 1322 C C . VAL A 1 163 ? 1.618 -7.069 -0.453 1.00 68.50 163 VAL A C 1
ATOM 1324 O O . VAL A 1 163 ? 2.091 -8.196 -0.386 1.00 68.50 163 VAL A O 1
ATOM 1327 N N . TYR A 1 164 ? 0.299 -6.860 -0.510 1.00 60.16 164 TYR A N 1
ATOM 1328 C CA . TYR A 1 164 ? -0.686 -7.949 -0.437 1.00 60.16 164 TYR A CA 1
ATOM 1329 C C . TYR A 1 164 ? -1.052 -8.532 -1.801 1.00 60.16 164 TYR A C 1
ATOM 1331 O O . TYR A 1 164 ? -1.577 -9.639 -1.865 1.00 60.16 164 TYR A O 1
ATOM 1339 N N . GLU A 1 165 ? -0.820 -7.770 -2.865 1.00 68.12 165 GLU A N 1
ATOM 1340 C CA . GLU A 1 165 ? -1.184 -8.138 -4.235 1.00 68.12 165 GLU A CA 1
ATOM 1341 C C . GLU A 1 165 ? 0.030 -8.579 -5.066 1.00 68.12 165 GLU A C 1
ATOM 1343 O O . GLU A 1 165 ? -0.120 -9.123 -6.155 1.00 68.12 165 GLU A O 1
ATOM 1348 N N . SER A 1 166 ? 1.242 -8.360 -4.557 1.00 66.44 166 SER A N 1
ATOM 1349 C CA . SER A 1 166 ? 2.477 -8.830 -5.167 1.00 66.44 166 SER A CA 1
ATOM 1350 C C . SER A 1 166 ? 2.789 -10.261 -4.735 1.00 66.44 166 SER A C 1
ATOM 1352 O O . SER A 1 166 ? 2.637 -10.623 -3.572 1.00 66.44 166 SER A O 1
ATOM 1354 N N . ASN A 1 167 ? 3.340 -11.051 -5.658 1.00 70.19 167 ASN A N 1
ATOM 1355 C CA . ASN A 1 167 ? 3.906 -12.371 -5.364 1.00 70.19 167 ASN A CA 1
ATOM 1356 C C . ASN A 1 167 ? 5.360 -12.299 -4.848 1.00 70.19 167 ASN A C 1
ATOM 1358 O O . ASN A 1 167 ? 6.051 -13.316 -4.811 1.00 70.19 167 ASN A O 1
ATOM 1362 N N . ARG A 1 168 ? 5.869 -11.106 -4.508 1.00 72.19 168 ARG A N 1
ATOM 1363 C CA . ARG A 1 168 ? 7.247 -10.908 -4.035 1.00 72.19 168 ARG A CA 1
ATOM 1364 C C . ARG A 1 168 ? 7.359 -11.094 -2.523 1.00 72.19 168 ARG A C 1
ATOM 1366 O O . ARG A 1 168 ? 6.560 -10.552 -1.769 1.00 72.19 168 ARG A O 1
ATOM 1373 N N . ASP A 1 169 ? 8.446 -11.731 -2.088 1.00 71.62 169 ASP A N 1
ATOM 1374 C CA . ASP A 1 169 ? 8.774 -11.893 -0.662 1.00 71.62 169 ASP A CA 1
ATOM 1375 C C . ASP A 1 169 ? 9.045 -10.556 0.050 1.00 71.62 169 ASP A C 1
ATOM 1377 O O . ASP A 1 169 ? 8.791 -10.411 1.247 1.00 71.62 169 ASP A O 1
ATOM 1381 N N . GLN A 1 170 ? 9.567 -9.565 -0.682 1.00 75.25 170 GLN A N 1
ATOM 1382 C CA . GLN A 1 170 ? 9.801 -8.210 -0.188 1.00 75.25 170 GLN A CA 1
ATOM 1383 C C . GLN A 1 170 ? 9.445 -7.159 -1.243 1.00 75.25 170 GLN A C 1
ATOM 1385 O O . GLN A 1 170 ? 9.783 -7.287 -2.422 1.00 75.25 170 GLN A O 1
ATOM 1390 N N . THR A 1 171 ? 8.816 -6.072 -0.795 1.00 82.50 171 THR A N 1
ATOM 1391 C CA . THR A 1 171 ? 8.418 -4.934 -1.633 1.00 82.50 171 THR A CA 1
ATOM 1392 C C . THR A 1 171 ? 8.869 -3.612 -1.012 1.00 82.50 171 THR A C 1
ATOM 1394 O O . THR A 1 171 ? 8.901 -3.491 0.217 1.00 82.50 171 THR A O 1
ATOM 1397 N N . PRO A 1 172 ? 9.175 -2.586 -1.819 1.00 84.06 172 PRO A N 1
ATOM 1398 C CA . PRO A 1 172 ? 9.620 -1.302 -1.297 1.00 84.06 172 PRO A CA 1
ATOM 1399 C C . PRO A 1 172 ? 8.529 -0.545 -0.536 1.00 84.06 172 PRO A C 1
ATOM 1401 O O . PRO A 1 172 ? 7.346 -0.593 -0.868 1.00 84.06 172 PRO A O 1
ATOM 1404 N N . LEU A 1 173 ? 8.949 0.226 0.469 1.00 80.00 173 LEU A N 1
ATOM 1405 C CA . LEU A 1 173 ? 8.087 1.196 1.143 1.00 80.00 173 LEU A CA 1
ATOM 1406 C C . LEU A 1 173 ? 7.874 2.422 0.247 1.00 80.00 173 LEU A C 1
ATOM 1408 O O . LEU A 1 173 ? 8.782 2.836 -0.470 1.00 80.00 173 LEU A O 1
ATOM 1412 N N . GLY A 1 174 ? 6.706 3.063 0.336 1.00 76.50 174 GLY A N 1
ATOM 1413 C CA . GLY A 1 174 ? 6.352 4.165 -0.568 1.00 76.50 174 GLY A CA 1
ATOM 1414 C C . GLY A 1 174 ? 7.297 5.371 -0.525 1.00 76.50 174 GLY A C 1
ATOM 1415 O O . GLY A 1 174 ? 7.542 5.987 -1.560 1.00 76.50 174 GLY A O 1
ATOM 1416 N N . HIS A 1 175 ? 7.873 5.693 0.638 1.00 72.81 175 HIS A N 1
ATOM 1417 C CA . HIS A 1 175 ? 8.877 6.755 0.753 1.00 72.81 175 HIS A CA 1
ATOM 1418 C C . HIS A 1 175 ? 10.200 6.349 0.092 1.00 72.81 175 HIS A C 1
ATOM 1420 O O . HIS A 1 175 ? 10.706 7.100 -0.731 1.00 72.81 175 HIS A O 1
ATOM 1426 N N . ALA A 1 176 ? 10.691 5.134 0.359 1.00 81.56 176 ALA A N 1
ATOM 1427 C CA . ALA A 1 176 ? 11.905 4.609 -0.260 1.00 81.56 176 ALA A CA 1
ATOM 1428 C C . ALA A 1 176 ? 11.756 4.522 -1.785 1.00 81.56 176 ALA A C 1
ATOM 1430 O O . ALA A 1 176 ? 12.676 4.864 -2.518 1.00 81.56 176 ALA A O 1
ATOM 1431 N N . HIS A 1 177 ? 10.580 4.118 -2.268 1.00 91.25 177 HIS A N 1
ATOM 1432 C CA . HIS A 1 177 ? 10.241 4.150 -3.686 1.00 91.25 177 HIS A CA 1
ATOM 1433 C C . HIS A 1 177 ? 10.319 5.566 -4.261 1.00 91.25 177 HIS A C 1
ATOM 1435 O O . HIS A 1 177 ? 10.994 5.791 -5.262 1.00 91.25 177 HIS A O 1
ATOM 1441 N N . ARG A 1 178 ? 9.671 6.539 -3.611 1.00 85.56 178 ARG A N 1
ATOM 1442 C CA . ARG A 1 178 ? 9.689 7.932 -4.067 1.00 85.56 178 ARG A CA 1
ATOM 1443 C C . ARG A 1 178 ? 11.107 8.498 -4.135 1.00 85.56 178 ARG A C 1
ATOM 1445 O O . ARG A 1 178 ? 11.397 9.215 -5.087 1.00 85.56 178 ARG A O 1
ATOM 1452 N N . ASP A 1 179 ? 11.945 8.201 -3.148 1.00 86.81 179 ASP A N 1
ATOM 1453 C CA . ASP A 1 179 ? 13.325 8.685 -3.110 1.00 86.81 179 ASP A CA 1
ATOM 1454 C C . ASP A 1 179 ? 14.121 8.136 -4.304 1.00 86.81 179 ASP A C 1
ATOM 1456 O O . ASP A 1 179 ? 14.703 8.915 -5.050 1.00 86.81 179 ASP A O 1
ATOM 1460 N N . GLN A 1 180 ? 14.025 6.829 -4.580 1.00 88.38 180 GLN A N 1
ATOM 1461 C CA . GLN A 1 180 ? 14.702 6.206 -5.728 1.00 88.38 180 GLN A CA 1
ATOM 1462 C C . GLN A 1 180 ? 14.229 6.761 -7.080 1.00 88.38 180 GLN A C 1
ATOM 1464 O O . GLN A 1 180 ? 15.046 7.069 -7.942 1.00 88.38 180 GLN A O 1
ATOM 1469 N N . ILE A 1 181 ? 12.915 6.919 -7.277 1.00 88.69 181 ILE A N 1
ATOM 1470 C CA . ILE A 1 181 ? 12.370 7.417 -8.552 1.00 88.69 181 ILE A CA 1
ATOM 1471 C C . ILE A 1 181 ? 12.705 8.898 -8.768 1.00 88.69 181 ILE A C 1
ATOM 1473 O O . ILE A 1 181 ? 12.910 9.329 -9.902 1.00 88.69 181 ILE A O 1
ATOM 1477 N N . ARG A 1 182 ? 12.765 9.696 -7.695 1.00 88.81 182 ARG A N 1
ATOM 1478 C CA . ARG A 1 182 ? 13.053 11.133 -7.780 1.00 88.81 182 ARG A CA 1
ATOM 1479 C C . ARG A 1 182 ? 14.501 11.430 -8.172 1.00 88.81 182 ARG A C 1
ATOM 1481 O O . ARG A 1 182 ? 14.744 12.486 -8.754 1.00 88.81 182 ARG A O 1
ATOM 1488 N N . ASP A 1 183 ? 15.427 10.534 -7.853 1.00 89.38 183 ASP A N 1
ATOM 1489 C CA . ASP A 1 183 ? 16.850 10.714 -8.146 1.00 89.38 183 ASP A CA 1
ATOM 1490 C C . ASP A 1 183 ? 17.191 10.500 -9.633 1.00 89.38 183 ASP A C 1
ATOM 1492 O O . ASP A 1 183 ? 18.281 10.864 -10.077 1.00 89.38 183 ASP A O 1
ATOM 1496 N N . LEU A 1 184 ? 16.256 9.969 -10.428 1.00 91.75 184 LEU A N 1
ATOM 1497 C CA . LEU A 1 184 ? 16.433 9.770 -11.864 1.00 91.75 184 LEU A CA 1
ATOM 1498 C C . LEU A 1 184 ? 16.257 11.074 -12.652 1.00 91.75 184 LEU A C 1
ATOM 1500 O O . LEU A 1 184 ? 15.237 11.763 -12.552 1.00 91.75 184 LEU A O 1
ATOM 1504 N N . SER A 1 185 ? 17.225 11.379 -13.516 1.00 92.94 185 SER A N 1
ATOM 1505 C CA . SER A 1 185 ? 17.118 12.480 -14.471 1.00 92.94 185 SER A CA 1
ATOM 1506 C C . SER A 1 185 ? 16.165 12.140 -15.622 1.00 92.94 185 SER A C 1
ATOM 1508 O O . SER A 1 185 ? 15.944 10.981 -15.981 1.00 92.94 185 SER A O 1
ATOM 1510 N N . ILE A 1 186 ? 15.633 13.180 -16.267 1.00 93.31 186 ILE A N 1
ATOM 1511 C CA . ILE A 1 186 ? 14.807 13.023 -17.470 1.00 93.31 186 ILE A CA 1
ATOM 1512 C C . ILE A 1 186 ? 15.602 12.339 -18.593 1.00 93.31 186 ILE A C 1
ATOM 1514 O O . ILE A 1 186 ? 15.024 11.545 -19.337 1.00 93.31 186 ILE A O 1
ATOM 1518 N N . GLU A 1 187 ? 16.905 12.621 -18.735 1.00 95.38 187 GLU A N 1
ATOM 1519 C CA . GLU A 1 187 ? 17.734 11.932 -19.731 1.00 95.38 187 GLU A CA 1
ATOM 1520 C C . GLU A 1 187 ? 17.862 10.441 -19.424 1.00 95.38 187 GLU A C 1
ATOM 1522 O O . GLU A 1 187 ? 17.695 9.637 -20.337 1.00 95.38 187 GLU A O 1
ATOM 1527 N N . GLN A 1 188 ? 18.087 10.074 -18.157 1.00 93.81 188 GLN A N 1
ATOM 1528 C CA . GLN A 1 188 ? 18.185 8.671 -17.742 1.00 93.81 188 GLN A CA 1
ATOM 1529 C C . GLN A 1 188 ? 16.888 7.917 -18.039 1.00 93.81 188 GLN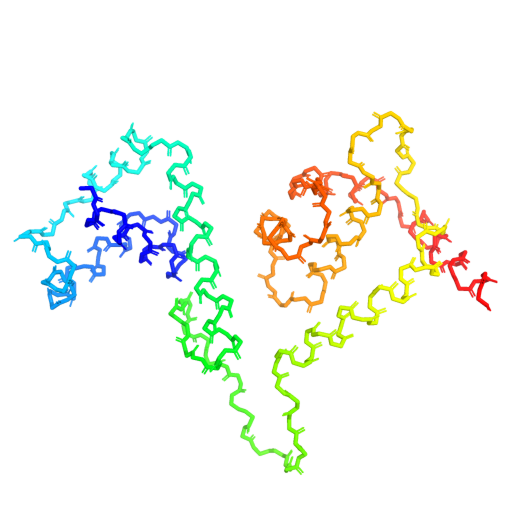 A C 1
ATOM 1531 O O . GLN A 1 188 ? 16.922 6.859 -18.660 1.00 93.81 188 GLN A O 1
ATOM 1536 N N . ILE A 1 189 ? 15.737 8.496 -17.682 1.00 92.06 189 ILE A N 1
ATOM 1537 C CA . ILE A 1 189 ? 14.425 7.893 -17.958 1.00 92.06 189 ILE A CA 1
ATOM 1538 C C . ILE A 1 189 ? 14.218 7.700 -19.462 1.00 92.06 189 ILE A C 1
ATOM 1540 O O . ILE A 1 189 ? 13.830 6.620 -19.902 1.00 92.06 189 ILE A O 1
ATOM 1544 N N . ARG A 1 190 ? 14.500 8.727 -20.272 1.00 94.31 190 ARG A N 1
ATOM 1545 C CA . ARG A 1 190 ? 14.357 8.641 -21.733 1.00 94.31 190 ARG A CA 1
ATOM 1546 C C . ARG A 1 190 ? 15.279 7.599 -22.354 1.00 94.31 190 ARG A C 1
ATOM 1548 O O . ARG A 1 190 ? 14.877 6.962 -23.322 1.00 94.31 190 ARG A O 1
ATOM 1555 N N . GLU A 1 191 ? 16.489 7.447 -21.827 1.00 94.19 191 GLU A N 1
ATOM 1556 C CA . GLU A 1 191 ? 17.422 6.435 -22.310 1.00 94.19 191 GLU A CA 1
ATOM 1557 C C . GLU A 1 191 ? 16.930 5.023 -21.991 1.00 94.19 191 GLU A C 1
ATOM 1559 O O . GLU A 1 191 ? 16.907 4.192 -22.893 1.00 94.19 191 GLU A O 1
ATOM 1564 N N . MET A 1 192 ? 16.429 4.774 -20.776 1.00 94.00 192 MET A N 1
ATOM 1565 C CA . MET A 1 192 ? 15.831 3.478 -20.421 1.00 94.00 192 MET A CA 1
ATOM 1566 C C . MET A 1 192 ? 14.668 3.112 -21.355 1.00 94.00 192 MET A C 1
ATOM 1568 O O . MET A 1 192 ? 14.627 2.006 -21.890 1.00 94.00 192 MET A O 1
ATOM 1572 N N . TYR A 1 193 ? 13.765 4.060 -21.641 1.00 91.38 193 TYR A N 1
ATOM 1573 C CA . TYR A 1 193 ? 12.692 3.845 -22.622 1.00 91.38 193 TYR A CA 1
ATOM 1574 C C . TYR A 1 193 ? 13.222 3.573 -24.033 1.00 91.38 193 TYR A C 1
ATOM 1576 O O . TYR A 1 193 ? 12.671 2.735 -24.741 1.00 91.38 193 TYR A O 1
ATOM 1584 N N . ARG A 1 194 ? 14.276 4.277 -24.461 1.00 92.19 194 ARG A N 1
ATOM 1585 C CA . ARG A 1 194 ? 14.884 4.063 -25.778 1.00 92.19 194 ARG A CA 1
ATOM 1586 C C . ARG A 1 194 ? 15.465 2.654 -25.889 1.00 92.19 194 ARG A C 1
ATOM 1588 O O . ARG A 1 194 ? 15.193 1.994 -26.883 1.00 92.19 194 ARG A O 1
ATOM 1595 N N . GLN A 1 195 ? 16.218 2.202 -24.889 1.00 91.00 195 GLN A N 1
ATOM 1596 C CA . GLN A 1 195 ? 16.807 0.860 -24.873 1.00 91.00 195 GLN A CA 1
ATOM 1597 C C . GLN A 1 195 ? 15.719 -0.224 -24.888 1.00 91.00 195 GLN A C 1
ATOM 1599 O O . GLN A 1 195 ? 15.750 -1.101 -25.744 1.00 91.00 195 GLN A O 1
ATOM 1604 N N . ALA A 1 196 ? 14.680 -0.087 -24.054 1.00 88.88 196 ALA A N 1
ATOM 1605 C CA . ALA A 1 196 ? 13.580 -1.057 -23.979 1.00 88.88 196 ALA A CA 1
ATOM 1606 C C . ALA A 1 196 ? 12.852 -1.274 -25.321 1.00 88.88 196 ALA A C 1
ATOM 1608 O O . ALA A 1 196 ? 12.376 -2.370 -25.602 1.00 88.88 196 ALA A O 1
ATOM 1609 N N . VAL A 1 197 ? 12.749 -0.229 -26.149 1.00 85.81 197 VAL A N 1
ATOM 1610 C CA . VAL A 1 197 ? 12.068 -0.292 -27.454 1.00 85.81 197 VAL A CA 1
ATOM 1611 C C . VAL A 1 197 ? 13.012 -0.738 -28.578 1.00 85.81 197 VAL A C 1
ATOM 1613 O O . VAL A 1 197 ? 12.541 -1.241 -29.592 1.00 85.81 197 VAL A O 1
ATOM 1616 N N . LEU A 1 198 ? 14.327 -0.550 -28.426 1.00 77.81 198 LEU A N 1
ATOM 1617 C CA . LEU A 1 198 ? 15.323 -0.973 -29.418 1.00 77.81 198 LEU A CA 1
ATOM 1618 C C . LEU A 1 198 ? 15.678 -2.463 -29.321 1.00 77.81 198 LEU A C 1
ATOM 1620 O O . LEU A 1 198 ? 16.114 -3.028 -30.322 1.00 77.81 198 LEU A O 1
ATOM 1624 N N . ASP A 1 199 ? 15.478 -3.076 -28.152 1.00 58.97 199 ASP A N 1
ATOM 1625 C CA . ASP A 1 199 ? 15.756 -4.496 -27.892 1.00 58.97 199 ASP A CA 1
ATOM 1626 C C . ASP A 1 199 ? 14.544 -5.429 -28.154 1.00 58.97 199 ASP A C 1
ATO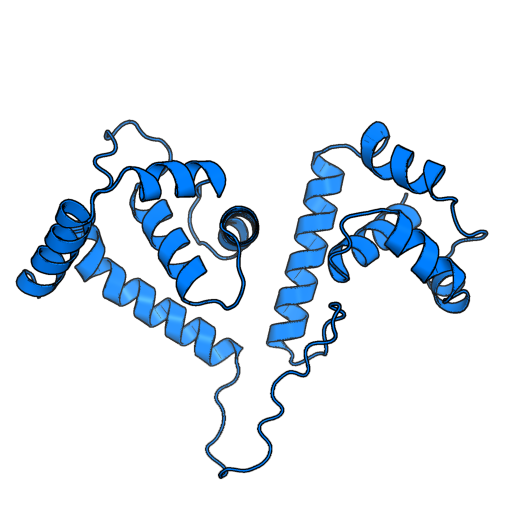M 1628 O O . ASP A 1 199 ? 14.625 -6.631 -27.889 1.00 58.97 199 ASP A O 1
ATOM 1632 N N . CYS A 1 200 ? 13.436 -4.891 -28.690 1.00 54.16 200 CYS A N 1
ATOM 1633 C CA . CYS A 1 200 ? 12.262 -5.632 -29.189 1.00 54.16 200 CYS A CA 1
ATOM 1634 C C . CYS A 1 200 ? 12.350 -5.919 -30.693 1.00 54.16 200 CYS A C 1
ATOM 1636 O O . CYS A 1 200 ? 11.974 -7.043 -31.101 1.00 54.16 200 CYS A O 1
#

Secondary structure (DSSP, 8-state):
-HHHHHHHHHHHHTT-SSHHHHHHHHHH-HHHHHHTT-SSPPPHHHHHHIIIIIS-HHHHHHHHHHHHHHHHHHHHTTPPP--SS--------SS----PPPHHHHHHHHHHHHHHHHHHHTTT------TT-SS-THHHHHHHHHHHSSTT--HHHHHHHHHHH---S----HHHHHHHHHT--HHHHHHHHHHHHH--

Organism: Haloarcula argentinensis (NCBI:txid43776)